Protein AF-0000000081872892 (afdb_homodimer)

pLDDT: mean 82.72, std 24.68, range [25.94, 98.94]

Structure (mmCIF, N/CA/C/O backbone):
data_AF-0000000081872892-model_v1
#
loop_
_entity.id
_entity.type
_entity.pdbx_description
1 polymer 'C-type lectin domain-containing protein'
#
loop_
_atom_site.group_PDB
_atom_site.id
_atom_site.type_symbol
_atom_site.label_atom_id
_atom_site.label_alt_id
_atom_site.label_comp_id
_atom_site.label_asym_id
_atom_site.label_entity_id
_atom_site.label_seq_id
_atom_site.pdbx_PDB_ins_code
_atom_site.Cartn_x
_atom_site.Cartn_y
_atom_site.Cartn_z
_atom_site.occupancy
_atom_site.B_iso_or_equiv
_atom_site.auth_seq_id
_atom_site.auth_comp_id
_atom_site.auth_asym_id
_atom_site.auth_atom_id
_atom_site.pdbx_PDB_model_num
ATOM 1 N N . MET A 1 1 ? -50.094 27.016 -49.844 1 27.12 1 MET A N 1
ATOM 2 C CA . MET A 1 1 ? -49.938 25.812 -49.031 1 27.12 1 MET A CA 1
ATOM 3 C C . MET A 1 1 ? -48.594 25.812 -48.312 1 27.12 1 MET A C 1
ATOM 5 O O . MET A 1 1 ? -47.531 25.734 -48.969 1 27.12 1 MET A O 1
ATOM 9 N N . ILE A 1 2 ? -48.5 26.719 -47.281 1 32.78 2 ILE A N 1
ATOM 10 C CA . ILE A 1 2 ? -47.469 27.094 -46.312 1 32.78 2 ILE A CA 1
ATOM 11 C C . ILE A 1 2 ? -47 25.844 -45.562 1 32.78 2 ILE A C 1
ATOM 13 O O . ILE A 1 2 ? -47.781 25.188 -44.875 1 32.78 2 ILE A O 1
ATOM 17 N N . LEU A 1 3 ? -46.25 25.016 -46.312 1 28.39 3 LEU A N 1
ATOM 18 C CA . LEU A 1 3 ? -45.469 23.906 -45.781 1 28.39 3 LEU A CA 1
ATOM 19 C C . LEU A 1 3 ? -44.719 24.297 -44.5 1 28.39 3 LEU A C 1
ATOM 21 O O . LEU A 1 3 ? -43.906 25.203 -44.531 1 28.39 3 LEU A O 1
ATOM 25 N N . LEU A 1 4 ? -45.562 24.375 -43.469 1 32.56 4 LEU A N 1
ATOM 26 C CA . LEU A 1 4 ? -45.125 24.469 -42.062 1 32.56 4 LEU A CA 1
ATOM 27 C C . LEU A 1 4 ? -43.969 23.516 -41.812 1 32.56 4 LEU A C 1
ATOM 29 O O . LEU A 1 4 ? -44.125 22.297 -42 1 32.56 4 LEU A O 1
ATOM 33 N N . GLN A 1 5 ? -42.781 24 -42.281 1 27.67 5 GLN A N 1
ATOM 34 C CA . GLN A 1 5 ? -41.469 23.484 -41.906 1 27.67 5 GLN A CA 1
ATOM 35 C C . GLN A 1 5 ? -41.406 23.172 -40.438 1 27.67 5 GLN A C 1
ATOM 37 O O . GLN A 1 5 ? -41.656 24.047 -39.594 1 27.67 5 GLN A O 1
ATOM 42 N N . ASP A 1 6 ? -41.969 21.984 -40.094 1 29.03 6 ASP A N 1
ATOM 43 C CA . ASP A 1 6 ? -41.812 21.375 -38.781 1 29.03 6 ASP A CA 1
ATOM 44 C C . ASP A 1 6 ? -40.375 21.484 -38.312 1 29.03 6 ASP A C 1
ATOM 46 O O . ASP A 1 6 ? -39.438 20.984 -38.969 1 29.03 6 ASP A O 1
ATOM 50 N N . VAL A 1 7 ? -39.969 22.641 -37.75 1 28.36 7 VAL A N 1
ATOM 51 C CA . VAL A 1 7 ? -38.75 22.906 -37 1 28.36 7 VAL A CA 1
ATOM 52 C C . VAL A 1 7 ? -38.562 21.797 -35.938 1 28.36 7 VAL A C 1
ATOM 54 O O . VAL A 1 7 ? -39.188 21.828 -34.875 1 28.36 7 VAL A O 1
ATOM 57 N N . LEU A 1 8 ? -38.875 20.531 -36.25 1 28.48 8 LEU A N 1
ATOM 58 C CA . LEU A 1 8 ? -38.562 19.562 -35.219 1 28.48 8 LEU A CA 1
ATOM 59 C C . LEU A 1 8 ? -37.125 19.656 -34.781 1 28.48 8 LEU A C 1
ATOM 61 O O . LEU A 1 8 ? -36.219 19.234 -35.5 1 28.48 8 LEU A O 1
ATOM 65 N N . CYS A 1 9 ? -36.594 20.891 -34.531 1 26 9 CYS A N 1
ATOM 66 C CA . CYS A 1 9 ? -35.25 20.875 -33.938 1 26 9 CYS A CA 1
ATOM 67 C C . CYS A 1 9 ? -35.156 19.812 -32.844 1 26 9 CYS A C 1
ATOM 69 O O . CYS A 1 9 ? -35.938 19.812 -31.891 1 26 9 CYS A O 1
ATOM 71 N N . CYS A 1 10 ? -34.844 18.578 -33.25 1 30.5 10 CYS A N 1
ATOM 72 C CA . CYS A 1 10 ? -34.281 17.531 -32.406 1 30.5 10 CYS A CA 1
ATOM 73 C C . CYS A 1 10 ? -33.312 18.109 -31.391 1 30.5 10 CYS A C 1
ATOM 75 O O . CYS A 1 10 ? -32.312 18.703 -31.75 1 30.5 10 CYS A O 1
ATOM 77 N N . PHE A 1 11 ? -33.812 18.953 -30.453 1 34.81 11 PHE A N 1
ATOM 78 C CA . PHE A 1 11 ? -33 19.172 -29.266 1 34.81 11 PHE A CA 1
ATOM 79 C C . PHE A 1 11 ? -32.312 17.891 -28.844 1 34.81 11 PHE A C 1
ATOM 81 O O . PHE A 1 11 ? -32.938 16.922 -28.422 1 34.81 11 PHE A O 1
ATOM 88 N N . SER A 1 12 ? -31.234 17.531 -29.625 1 35.16 12 SER A N 1
ATOM 89 C CA . SER A 1 12 ? -30.234 16.578 -29.109 1 35.16 12 SER A CA 1
ATOM 90 C C . SER A 1 12 ? -29.891 16.875 -27.656 1 35.16 12 SER A C 1
ATOM 92 O O . SER A 1 12 ? -29.422 17.969 -27.328 1 35.16 12 SER A O 1
ATOM 94 N N . VAL A 1 13 ? -30.828 16.625 -26.75 1 34.72 13 VAL A N 1
ATOM 95 C CA . VAL A 1 13 ? -30.406 16.516 -25.344 1 34.72 13 VAL A CA 1
ATOM 96 C C . VAL A 1 13 ? -29.078 15.758 -25.25 1 34.72 13 VAL A C 1
ATOM 98 O O . VAL A 1 13 ? -29.016 14.57 -25.562 1 34.72 13 VAL A O 1
ATOM 101 N N . LEU A 1 14 ? -28.016 16.359 -25.781 1 36.84 14 LEU A N 1
ATOM 102 C CA . LEU A 1 14 ? -26.734 15.875 -25.297 1 36.84 14 LEU A CA 1
ATOM 103 C C . LEU A 1 14 ? -26.781 15.586 -23.812 1 36.84 14 LEU A C 1
ATOM 105 O O . LEU A 1 14 ? -26.719 16.5 -22.984 1 36.84 14 LEU A O 1
ATOM 109 N N . ASN A 1 15 ? -27.672 14.82 -23.406 1 37.06 15 ASN A N 1
ATOM 110 C CA . ASN A 1 15 ? -27.406 14.258 -22.094 1 37.06 15 ASN A CA 1
ATOM 111 C C . ASN A 1 15 ? -25.984 13.703 -22 1 37.06 15 ASN A C 1
ATOM 113 O O . ASN A 1 15 ? -25.734 12.57 -22.391 1 37.06 15 ASN A O 1
ATOM 117 N N . ALA A 1 16 ? -24.984 14.414 -22.422 1 33.25 16 ALA A N 1
ATOM 118 C CA . ALA A 1 16 ? -23.719 13.914 -21.906 1 33.25 16 ALA A CA 1
ATOM 119 C C . ALA A 1 16 ? -23.875 13.43 -20.453 1 33.25 16 ALA A C 1
ATOM 121 O O . ALA A 1 16 ? -24.109 14.227 -19.547 1 33.25 16 ALA A O 1
ATOM 122 N N . VAL A 1 17 ? -24.609 12.352 -20.281 1 36.62 17 VAL A N 1
ATOM 123 C CA . VAL A 1 17 ? -24.359 11.648 -19.031 1 36.62 17 VAL A CA 1
ATOM 124 C C . VAL A 1 17 ? -22.906 11.859 -18.594 1 36.62 17 VAL A C 1
ATOM 126 O O . VAL A 1 17 ? -21.984 11.406 -19.281 1 36.62 17 VAL A O 1
ATOM 129 N N . LEU A 1 18 ? -22.422 13.016 -18.312 1 36.78 18 LEU A N 1
ATOM 130 C CA . LEU A 1 18 ? -21.25 13.133 -17.453 1 36.78 18 LEU A CA 1
ATOM 131 C C . LEU A 1 18 ? -21.109 11.891 -16.562 1 36.78 18 LEU A C 1
ATOM 133 O O . LEU A 1 18 ? -21.719 11.812 -15.5 1 36.78 18 LEU A O 1
ATOM 137 N N . ILE A 1 19 ? -21.375 10.75 -17.062 1 38.66 19 ILE A N 1
ATOM 138 C CA . ILE A 1 19 ? -20.922 9.531 -16.391 1 38.66 19 ILE A CA 1
ATOM 139 C C . ILE A 1 19 ? -19.531 9.758 -15.797 1 38.66 19 ILE A C 1
ATOM 141 O O . ILE A 1 19 ? -18.547 9.797 -16.516 1 38.66 19 ILE A O 1
ATOM 145 N N . TRP A 1 20 ? -19.328 10.836 -15.047 1 42.34 20 TRP A N 1
ATOM 146 C CA . TRP A 1 20 ? -18.203 10.961 -14.117 1 42.34 20 TRP A CA 1
ATOM 147 C C . TRP A 1 20 ? -17.688 9.594 -13.688 1 42.34 20 TRP A C 1
ATOM 149 O O . TRP A 1 20 ? -18.469 8.734 -13.273 1 42.34 20 TRP A O 1
ATOM 159 N N . ASN A 1 21 ? -16.859 8.961 -14.391 1 46.66 21 ASN A N 1
ATOM 160 C CA . ASN A 1 21 ? -16.141 7.742 -14.023 1 46.66 21 ASN A CA 1
ATOM 161 C C . ASN A 1 21 ? -16.047 7.574 -12.508 1 46.66 21 ASN A C 1
ATOM 163 O O . ASN A 1 21 ? -15.086 8.016 -11.883 1 46.66 21 ASN A O 1
ATOM 167 N N . TYR A 1 22 ? -17.141 7.812 -11.773 1 52.19 22 TYR A N 1
ATOM 168 C CA . TYR A 1 22 ? -17.281 7.566 -10.344 1 52.19 22 TYR A CA 1
ATOM 169 C C . TYR A 1 22 ? -16.734 6.191 -9.969 1 52.19 22 TYR A C 1
ATOM 171 O O . TYR A 1 22 ? -17.234 5.168 -10.453 1 52.19 22 TYR A O 1
ATOM 179 N N . LYS A 1 23 ? -15.461 6.039 -9.695 1 63.28 23 LYS A N 1
ATOM 180 C CA . LYS A 1 23 ? -15.023 4.758 -9.148 1 63.28 23 LYS A CA 1
ATOM 181 C C . LYS A 1 23 ? -15.641 4.508 -7.777 1 63.28 23 LYS A C 1
ATOM 183 O O . LYS A 1 23 ? -15.508 5.332 -6.871 1 63.28 23 LYS A O 1
ATOM 188 N N . PRO A 1 24 ? -16.547 3.457 -7.773 1 70.31 24 PRO A N 1
ATOM 189 C CA . PRO A 1 24 ? -17.281 3.139 -6.547 1 70.31 24 PRO A CA 1
ATOM 190 C C . PRO A 1 24 ? -16.359 2.926 -5.348 1 70.31 24 PRO A C 1
ATOM 192 O O . PRO A 1 24 ? -15.188 2.555 -5.516 1 70.31 24 PRO A O 1
ATOM 195 N N . LEU A 1 25 ? -16.812 3.348 -4.281 1 80.81 25 LEU A N 1
ATOM 196 C CA . LEU A 1 25 ? -16.188 3.016 -3.008 1 80.81 25 LEU A CA 1
ATOM 197 C C . LEU A 1 25 ? -16.016 1.506 -2.859 1 80.81 25 LEU A C 1
ATOM 199 O O . LEU A 1 25 ? -16.875 0.738 -3.307 1 80.81 25 LEU A O 1
ATOM 203 N N . GLN A 1 26 ? -14.898 1.069 -2.408 1 84.19 26 GLN A N 1
ATOM 204 C CA . GLN A 1 26 ? -14.617 -0.347 -2.197 1 84.19 26 GLN A CA 1
ATOM 205 C C . GLN A 1 26 ? -14.555 -0.68 -0.709 1 84.19 26 GLN A C 1
ATOM 207 O O . GLN A 1 26 ? -13.867 -0.002 0.056 1 84.19 26 GLN A O 1
ATOM 212 N N . ILE A 1 27 ? -15.375 -1.63 -0.294 1 84.81 27 ILE A N 1
ATOM 213 C CA . ILE A 1 27 ? -15.336 -2.115 1.081 1 84.81 27 ILE A CA 1
ATOM 214 C C . ILE A 1 27 ? -14.414 -3.332 1.173 1 84.81 27 ILE A C 1
ATOM 216 O O . ILE A 1 27 ? -14.594 -4.312 0.444 1 84.81 27 ILE A O 1
ATOM 220 N N . LEU A 1 28 ? -13.445 -3.213 2.082 1 89.06 28 LEU A N 1
ATOM 221 C CA . LEU A 1 28 ? -12.477 -4.297 2.221 1 89.06 28 LEU A CA 1
ATOM 222 C C . LEU A 1 28 ? -12.367 -4.742 3.674 1 89.06 28 LEU A C 1
ATOM 224 O O . LEU A 1 28 ? -12.469 -3.922 4.59 1 89.06 28 LEU A O 1
ATOM 228 N N . VAL A 1 29 ? -12.266 -6.008 3.869 1 87 29 VAL A N 1
ATOM 229 C CA . VAL A 1 29 ? -11.844 -6.586 5.141 1 87 29 VAL A CA 1
ATOM 230 C C . VAL A 1 29 ? -10.375 -7.004 5.062 1 87 29 VAL A C 1
ATOM 232 O O . VAL A 1 29 ? -10.016 -7.859 4.254 1 87 29 VAL A O 1
ATOM 235 N N . LEU A 1 30 ? -9.562 -6.391 5.879 1 90.56 30 LEU A N 1
ATOM 236 C CA . LEU A 1 30 ? -8.125 -6.621 5.777 1 90.56 30 LEU A CA 1
ATOM 237 C C . LEU A 1 30 ? -7.586 -7.277 7.043 1 90.56 30 LEU A C 1
ATOM 239 O O . LEU A 1 30 ? -7.938 -6.875 8.156 1 90.56 30 LEU A O 1
ATOM 243 N N . ASP A 1 31 ? -6.777 -8.273 6.824 1 90.19 31 ASP A N 1
ATOM 244 C CA . ASP A 1 31 ? -5.977 -8.805 7.926 1 90.19 31 ASP A CA 1
ATOM 245 C C . ASP A 1 31 ? -4.844 -7.852 8.289 1 90.19 31 ASP A C 1
ATOM 247 O O . ASP A 1 31 ? -4.379 -7.078 7.449 1 90.19 31 ASP A O 1
ATOM 251 N N . SER A 1 32 ? -4.449 -7.934 9.578 1 90.44 32 SER A N 1
ATOM 252 C CA . SER A 1 32 ? -3.318 -7.113 9.992 1 90.44 32 SER A CA 1
ATOM 253 C C . SER A 1 32 ? -2.113 -7.328 9.086 1 90.44 32 SER A C 1
ATOM 255 O O . SER A 1 32 ? -1.79 -8.469 8.734 1 90.44 32 SER A O 1
ATOM 257 N N . GLY A 1 33 ? -1.583 -6.223 8.633 1 92.69 33 GLY A N 1
ATOM 258 C CA . GLY A 1 33 ? -0.374 -6.289 7.828 1 92.69 33 GLY A CA 1
ATOM 259 C C . GLY A 1 33 ? -0.653 -6.363 6.34 1 92.69 33 GLY A C 1
ATOM 260 O O . GLY A 1 33 ? 0.264 -6.242 5.523 1 92.69 33 GLY A O 1
ATOM 261 N N . TRP A 1 34 ? -1.907 -6.633 6.012 1 95.56 34 TRP A N 1
ATOM 262 C CA . TRP A 1 34 ? -2.27 -6.684 4.598 1 95.56 34 TRP A CA 1
ATOM 263 C C . TRP A 1 34 ? -2.629 -5.293 4.082 1 95.56 34 TRP A C 1
ATOM 265 O O . TRP A 1 34 ? -3.074 -4.438 4.848 1 95.56 34 TRP A O 1
ATOM 275 N N . ILE A 1 35 ? -2.434 -5.148 2.789 1 97.25 35 ILE A N 1
ATOM 276 C CA . ILE A 1 35 ? -2.654 -3.869 2.123 1 97.25 35 ILE A CA 1
ATOM 277 C C . ILE A 1 35 ? -3.885 -3.961 1.224 1 97.25 35 ILE A C 1
ATOM 279 O O . ILE A 1 35 ? -4.051 -4.934 0.484 1 97.25 35 ILE A O 1
ATOM 283 N N . GLY A 1 36 ? -4.773 -2.973 1.333 1 96.38 36 GLY A N 1
ATOM 284 C CA . GLY A 1 36 ? -5.941 -2.932 0.466 1 96.38 36 GLY A CA 1
ATOM 285 C C . GLY A 1 36 ? -5.773 -1.996 -0.716 1 96.38 36 GLY A C 1
ATOM 286 O O . GLY A 1 36 ? -5.258 -0.885 -0.568 1 96.38 36 GLY A O 1
ATOM 287 N N . TYR A 1 37 ? -6.145 -2.461 -1.897 1 96.44 37 TYR A N 1
ATOM 288 C CA . TYR A 1 37 ? -6.109 -1.632 -3.096 1 96.44 37 TYR A CA 1
ATOM 289 C C . TYR A 1 37 ? -7.125 -2.117 -4.125 1 96.44 37 TYR A C 1
ATOM 291 O O . TYR A 1 37 ? -7.137 -3.297 -4.484 1 96.44 37 TYR A O 1
ATOM 299 N N . GLU A 1 38 ? -7.957 -1.318 -4.527 1 94 38 GLU A N 1
ATOM 300 C CA . GLU A 1 38 ? -8.906 -1.543 -5.613 1 94 38 GLU A CA 1
ATOM 301 C C . GLU A 1 38 ? -9.633 -2.875 -5.445 1 94 38 GLU A C 1
ATOM 303 O O . GLU A 1 38 ? -9.672 -3.686 -6.371 1 94 38 GLU A O 1
ATOM 308 N N . GLY A 1 39 ? -10.109 -3.088 -4.227 1 92.19 39 GLY A N 1
ATOM 309 C CA . GLY A 1 39 ? -11.008 -4.195 -3.961 1 92.19 39 GLY A CA 1
ATOM 310 C C . GLY A 1 39 ? -10.289 -5.48 -3.6 1 92.19 39 GLY A C 1
ATOM 311 O O . GLY A 1 39 ? -10.922 -6.504 -3.33 1 92.19 39 GLY A O 1
ATOM 312 N N . LYS A 1 40 ? -8.938 -5.441 -3.545 1 95.75 40 LYS A N 1
ATOM 313 C CA . LYS A 1 40 ? -8.148 -6.625 -3.221 1 95.75 40 LYS A CA 1
ATOM 314 C C . LYS A 1 40 ? -7.25 -6.371 -2.014 1 95.75 40 LYS A C 1
ATOM 316 O O . LYS A 1 40 ? -6.91 -5.227 -1.718 1 95.75 40 LYS A O 1
ATOM 321 N N . CYS A 1 41 ? -6.93 -7.414 -1.378 1 96.5 41 CYS A N 1
ATOM 322 C CA . CYS A 1 41 ? -5.969 -7.414 -0.281 1 96.5 41 CYS A CA 1
ATOM 323 C C . CYS A 1 41 ? -4.656 -8.062 -0.704 1 96.5 41 CYS A C 1
ATOM 325 O O . CYS A 1 41 ? -4.66 -9.086 -1.396 1 96.5 41 CYS A O 1
ATOM 327 N N . TYR A 1 42 ? -3.564 -7.5 -0.259 1 97.94 42 TYR A N 1
ATOM 328 C CA . TYR A 1 42 ? -2.248 -7.969 -0.679 1 97.94 42 TYR A CA 1
ATOM 329 C C . TYR A 1 42 ? -1.333 -8.172 0.522 1 97.94 42 TYR A C 1
ATOM 331 O O . TYR A 1 42 ? -1.413 -7.434 1.505 1 97.94 42 TYR A O 1
ATOM 339 N N . PHE A 1 43 ? -0.505 -9.141 0.423 1 97.94 43 PHE A N 1
ATOM 340 C CA . PHE A 1 43 ? 0.564 -9.391 1.384 1 97.94 43 PHE A CA 1
ATOM 341 C C . PHE A 1 43 ? 1.915 -9.461 0.683 1 97.94 43 PHE A C 1
ATOM 343 O O . PHE A 1 43 ? 2.043 -10.109 -0.359 1 97.94 43 PHE A O 1
ATOM 350 N N . PHE A 1 44 ? 2.879 -8.734 1.182 1 98.62 44 PHE A N 1
ATOM 351 C CA . PHE A 1 44 ? 4.246 -8.75 0.67 1 98.62 44 PHE A CA 1
ATOM 352 C C . PHE A 1 44 ? 5.188 -9.43 1.659 1 98.62 44 PHE A C 1
ATOM 354 O O . PHE A 1 44 ? 5.344 -8.969 2.791 1 98.62 44 PHE A O 1
ATOM 361 N N . SER A 1 45 ? 5.898 -10.445 1.239 1 98.44 45 SER A N 1
ATOM 362 C CA . SER A 1 45 ? 6.723 -11.227 2.154 1 98.44 45 SER A CA 1
ATOM 363 C C . SER A 1 45 ? 8.016 -10.492 2.496 1 98.44 45 SER A C 1
ATOM 365 O O . SER A 1 45 ? 8.562 -9.766 1.665 1 98.44 45 SER A O 1
ATOM 367 N N . GLU A 1 46 ? 8.461 -10.664 3.697 1 96.06 46 GLU A N 1
ATOM 368 C CA . GLU A 1 46 ? 9.805 -10.242 4.082 1 96.06 46 GLU A CA 1
ATOM 369 C C . GLU A 1 46 ? 10.82 -11.352 3.855 1 96.06 46 GLU A C 1
ATOM 371 O O . GLU A 1 46 ? 11.984 -11.086 3.547 1 96.06 46 GLU A O 1
ATOM 376 N N . GLU A 1 47 ? 10.32 -12.586 3.936 1 97.75 47 GLU A N 1
ATOM 377 C CA . GLU A 1 47 ? 11.164 -13.758 3.697 1 97.75 47 GLU A CA 1
ATOM 378 C C . GLU A 1 47 ? 11.25 -14.086 2.207 1 97.75 47 GLU A C 1
ATOM 380 O O . GLU A 1 47 ? 10.438 -13.594 1.414 1 97.75 47 GLU A O 1
ATOM 385 N N . GLU A 1 48 ? 12.273 -14.891 1.847 1 98.75 48 GLU A N 1
ATOM 386 C CA . GLU A 1 48 ? 12.438 -15.359 0.475 1 98.75 48 GLU A CA 1
ATOM 387 C C . GLU A 1 48 ? 12.203 -16.859 0.377 1 98.75 48 GLU A C 1
ATOM 389 O O . GLU A 1 48 ? 12.414 -17.594 1.349 1 98.75 48 GLU A O 1
ATOM 394 N N . GLY A 1 49 ? 11.758 -17.344 -0.703 1 98.88 49 GLY A N 1
ATOM 395 C CA . GLY A 1 49 ? 11.539 -18.734 -1.053 1 98.88 49 GLY A CA 1
ATOM 396 C C . GLY A 1 49 ? 11.273 -18.938 -2.531 1 98.88 49 GLY A C 1
ATOM 397 O O . GLY A 1 49 ? 11.219 -17.984 -3.301 1 98.88 49 GLY A O 1
ATOM 398 N N . ASN A 1 50 ? 11.211 -20.203 -2.877 1 98.88 50 ASN A N 1
ATOM 399 C CA . ASN A 1 50 ? 10.875 -20.484 -4.27 1 98.88 50 ASN A CA 1
ATOM 400 C C . ASN A 1 50 ? 9.398 -20.25 -4.551 1 98.88 50 ASN A C 1
ATOM 402 O O . ASN A 1 50 ? 8.633 -19.906 -3.646 1 98.88 50 ASN A O 1
ATOM 406 N N . TRP A 1 51 ? 9.023 -20.391 -5.738 1 98.88 51 TRP A N 1
ATOM 407 C CA . TRP A 1 51 ? 7.652 -20.078 -6.148 1 98.88 51 TRP A CA 1
ATOM 408 C C . TRP A 1 51 ? 6.648 -20.922 -5.363 1 98.88 51 TRP A C 1
ATOM 410 O O . TRP A 1 51 ? 5.645 -20.406 -4.875 1 98.88 51 TRP A O 1
ATOM 420 N N . THR A 1 52 ? 6.945 -22.188 -5.211 1 98.81 52 THR A N 1
ATOM 421 C CA . THR A 1 52 ? 6.059 -23.125 -4.52 1 98.81 52 THR A CA 1
ATOM 422 C C . THR A 1 52 ? 5.914 -22.734 -3.049 1 98.81 52 THR A C 1
ATOM 424 O O . THR A 1 52 ? 4.816 -22.797 -2.492 1 98.81 52 THR A O 1
ATOM 427 N N . HIS A 1 53 ? 7.004 -22.359 -2.479 1 98.81 53 HIS A N 1
ATOM 428 C CA . HIS A 1 53 ? 6.965 -21.906 -1.096 1 98.81 53 HIS A CA 1
ATOM 429 C C . HIS A 1 53 ? 6.051 -20.688 -0.944 1 98.81 53 HIS A C 1
ATOM 431 O O . HIS A 1 53 ? 5.246 -20.625 -0.013 1 98.81 53 HIS A O 1
ATOM 437 N N . GLY A 1 54 ? 6.207 -19.719 -1.834 1 98.88 54 GLY A N 1
ATOM 438 C CA . GLY A 1 54 ? 5.336 -18.547 -1.824 1 98.88 54 GLY A CA 1
ATOM 439 C C . GLY A 1 54 ? 3.869 -18.891 -1.968 1 98.88 54 GLY A C 1
ATOM 440 O O . GLY A 1 54 ? 3.029 -18.391 -1.214 1 98.88 54 GLY A O 1
ATOM 441 N N . GLN A 1 55 ? 3.572 -19.812 -2.893 1 98.81 55 GLN A N 1
ATOM 442 C CA . GLN A 1 55 ? 2.188 -20.219 -3.104 1 98.81 55 GLN A CA 1
ATOM 443 C C . GLN A 1 55 ? 1.634 -20.938 -1.878 1 98.81 55 GLN A C 1
ATOM 445 O O . GLN A 1 55 ? 0.479 -20.734 -1.499 1 98.81 55 GLN A O 1
ATOM 450 N N . ASN A 1 56 ? 2.395 -21.766 -1.272 1 98.81 56 ASN A N 1
ATOM 451 C CA . ASN A 1 56 ? 1.961 -22.469 -0.071 1 98.81 56 ASN A CA 1
ATOM 452 C C . ASN A 1 56 ? 1.669 -21.5 1.072 1 98.81 56 ASN A C 1
ATOM 454 O O . ASN A 1 56 ? 0.688 -21.672 1.799 1 98.81 56 ASN A O 1
ATOM 458 N N . PHE A 1 57 ? 2.516 -20.547 1.252 1 98.44 57 PHE A N 1
ATOM 459 C CA . PHE A 1 57 ? 2.275 -19.531 2.27 1 98.44 57 PHE A CA 1
ATOM 460 C C . PHE A 1 57 ? 0.956 -18.812 2.016 1 98.44 57 PHE A C 1
ATOM 462 O O . PHE A 1 57 ? 0.129 -18.672 2.92 1 98.44 57 PHE A O 1
ATOM 469 N N . CYS A 1 58 ? 0.8 -18.344 0.754 1 98.62 58 CYS A N 1
ATOM 470 C CA . CYS A 1 58 ? -0.417 -17.609 0.416 1 98.62 58 CYS A CA 1
ATOM 471 C C . CYS A 1 58 ? -1.651 -18.484 0.648 1 98.62 58 CYS A C 1
ATOM 473 O O . CYS A 1 58 ? -2.635 -18.016 1.231 1 98.62 58 CYS A O 1
ATOM 475 N N . SER A 1 59 ? -1.566 -19.703 0.28 1 98.06 59 SER A N 1
ATOM 476 C CA . SER A 1 59 ? -2.686 -20.625 0.458 1 98.06 59 SER A CA 1
ATOM 477 C C . SER A 1 59 ? -3.016 -20.812 1.934 1 98.06 59 SER A C 1
ATOM 479 O O . SER A 1 59 ? -4.188 -20.875 2.311 1 98.06 59 SER A O 1
ATOM 481 N N . SER A 1 60 ? -2.051 -20.891 2.725 1 97.31 60 SER A N 1
ATOM 482 C CA . SER A 1 60 ? -2.256 -21.062 4.156 1 97.31 60 SER A CA 1
ATOM 483 C C . SER A 1 60 ? -2.883 -19.828 4.789 1 97.31 60 SER A C 1
ATOM 485 O O . SER A 1 60 ? -3.371 -19.891 5.922 1 97.31 60 SER A O 1
ATOM 487 N N . HIS A 1 61 ? -2.916 -18.766 4.078 1 94.94 61 HIS A N 1
ATOM 488 C CA . HIS A 1 61 ? -3.529 -17.531 4.539 1 94.94 61 HIS A CA 1
ATOM 489 C C . HIS A 1 61 ? -4.766 -17.188 3.719 1 94.94 61 HIS A C 1
ATOM 491 O O . HIS A 1 61 ? -5.121 -16.016 3.584 1 94.94 61 HIS A O 1
ATOM 497 N N . GLY A 1 62 ? -5.281 -18.219 3.127 1 94.31 62 GLY A N 1
ATOM 498 C CA . GLY A 1 62 ? -6.543 -18.062 2.42 1 94.31 62 GLY A CA 1
ATOM 499 C C . GLY A 1 62 ? -6.418 -17.25 1.146 1 94.31 62 GLY A C 1
ATOM 500 O O . GLY A 1 62 ? -7.367 -16.578 0.737 1 94.31 62 GLY A O 1
ATOM 501 N N . SER A 1 63 ? -5.328 -17.281 0.583 1 97.06 63 SER A N 1
ATOM 502 C CA . SER A 1 63 ? -5.074 -16.469 -0.609 1 97.06 63 SER A CA 1
ATOM 503 C C . SER A 1 63 ? -4.258 -17.25 -1.637 1 97.06 63 SER A C 1
ATOM 505 O O . SER A 1 63 ? -4.219 -18.484 -1.606 1 97.06 63 SER A O 1
ATOM 507 N N . PHE A 1 64 ? -3.738 -16.547 -2.645 1 98.5 64 PHE A N 1
ATOM 508 C CA . PHE A 1 64 ? -2.877 -17.094 -3.689 1 98.5 64 PHE A CA 1
ATOM 509 C C . PHE A 1 64 ? -1.756 -16.109 -4.023 1 98.5 64 PHE A C 1
ATOM 511 O O . PHE A 1 64 ? -1.844 -14.922 -3.699 1 98.5 64 PHE A O 1
ATOM 518 N N . LEU A 1 65 ? -0.723 -16.641 -4.648 1 98.88 65 LEU A N 1
ATOM 519 C CA . LEU A 1 65 ? 0.177 -15.695 -5.293 1 98.88 65 LEU A CA 1
ATOM 520 C C . LEU A 1 65 ? -0.595 -14.75 -6.211 1 98.88 65 LEU A C 1
ATOM 522 O O . LEU A 1 65 ? -1.52 -15.172 -6.906 1 98.88 65 LEU A O 1
ATOM 526 N N . ALA A 1 66 ? -0.174 -13.57 -6.215 1 98.56 66 ALA A N 1
ATOM 527 C CA . ALA A 1 66 ? -1.007 -12.453 -6.668 1 98.56 66 ALA A CA 1
ATOM 528 C C . ALA A 1 66 ? -1.318 -12.578 -8.156 1 98.56 66 ALA A C 1
ATOM 530 O O . ALA A 1 66 ? -0.419 -12.805 -8.969 1 98.56 66 ALA A O 1
ATOM 531 N N . ARG A 1 67 ? -2.562 -12.422 -8.453 1 97.69 67 ARG A N 1
ATOM 532 C CA . ARG A 1 67 ? -3.018 -12.227 -9.828 1 97.69 67 ARG A CA 1
ATOM 533 C C . ARG A 1 67 ? -3.129 -10.742 -10.156 1 97.69 67 ARG A C 1
ATOM 535 O O . ARG A 1 67 ? -3.672 -9.961 -9.367 1 97.69 67 ARG A O 1
ATOM 542 N N . ILE A 1 68 ? -2.611 -10.352 -11.289 1 97 68 ILE A N 1
ATOM 543 C CA . ILE A 1 68 ? -2.658 -8.961 -11.727 1 97 68 ILE A CA 1
ATOM 544 C C . ILE A 1 68 ? -3.66 -8.812 -12.867 1 97 68 ILE A C 1
ATOM 546 O O . ILE A 1 68 ? -3.5 -9.43 -13.922 1 97 68 ILE A O 1
ATOM 550 N N . GLU A 1 69 ? -4.609 -7.957 -12.633 1 93.75 69 GLU A N 1
ATOM 551 C CA . GLU A 1 69 ? -5.711 -7.879 -13.586 1 93.75 69 GLU A CA 1
ATOM 552 C C . GLU A 1 69 ? -5.699 -6.555 -14.344 1 93.75 69 GLU A C 1
ATOM 554 O O . GLU A 1 69 ? -6.266 -6.445 -15.43 1 93.75 69 GLU A O 1
ATOM 559 N N . THR A 1 70 ? -5.129 -5.496 -13.75 1 93.19 70 THR A N 1
ATOM 560 C CA . THR A 1 70 ? -5.145 -4.18 -14.383 1 93.19 70 THR A CA 1
ATOM 561 C C . THR A 1 70 ? -3.76 -3.543 -14.336 1 93.19 70 THR A C 1
ATOM 563 O O . THR A 1 70 ? -2.912 -3.939 -13.531 1 93.19 70 THR A O 1
ATOM 566 N N . GLU A 1 71 ? -3.584 -2.576 -15.219 1 93.75 71 GLU A N 1
ATOM 567 C CA . GLU A 1 71 ? -2.328 -1.833 -15.219 1 93.75 71 GLU A CA 1
ATOM 568 C C . GLU A 1 71 ? -2.143 -1.062 -13.914 1 93.75 71 GLU A C 1
ATOM 570 O O . GLU A 1 71 ? -1.026 -0.962 -13.398 1 93.75 71 GLU A O 1
ATOM 575 N N . SER A 1 72 ? -3.262 -0.528 -13.344 1 93.12 72 SER A N 1
ATOM 576 C CA . SER A 1 72 ? -3.191 0.19 -12.07 1 93.12 72 SER A CA 1
ATOM 577 C C . SER A 1 72 ? -2.723 -0.724 -10.945 1 93.12 72 SER A C 1
ATOM 579 O O . SER A 1 72 ? -1.939 -0.311 -10.086 1 93.12 72 SER A O 1
ATOM 581 N N . GLU A 1 73 ? -3.197 -1.958 -11.023 1 95.44 73 GLU A N 1
ATOM 582 C CA . GLU A 1 73 ? -2.773 -2.951 -10.039 1 95.44 73 GLU A CA 1
ATOM 583 C C . GLU A 1 73 ? -1.282 -3.25 -10.172 1 95.44 73 GLU A C 1
ATOM 585 O O . GLU A 1 73 ? -0.571 -3.328 -9.164 1 95.44 73 GLU A O 1
ATOM 590 N N . LYS A 1 74 ? -0.819 -3.381 -11.391 1 96.5 74 LYS A N 1
ATOM 591 C CA . LYS A 1 74 ? 0.598 -3.631 -11.633 1 96.5 74 LYS A CA 1
ATOM 592 C C . LYS A 1 74 ? 1.458 -2.494 -11.086 1 96.5 74 LYS A C 1
ATOM 594 O O . LYS A 1 74 ? 2.455 -2.734 -10.406 1 96.5 74 LYS A O 1
ATOM 599 N N . VAL A 1 75 ? 1.054 -1.294 -11.414 1 95.06 75 VAL A N 1
ATOM 600 C CA . VAL A 1 75 ? 1.802 -0.116 -10.984 1 95.06 75 VAL A CA 1
ATOM 601 C C . VAL A 1 75 ? 1.832 -0.049 -9.461 1 95.06 75 VAL A C 1
ATOM 603 O O . VAL A 1 75 ? 2.877 0.225 -8.867 1 95.06 75 VAL A O 1
ATOM 606 N N . PHE A 1 76 ? 0.74 -0.356 -8.797 1 96.56 76 PHE A N 1
ATOM 607 C CA . PHE A 1 76 ? 0.649 -0.378 -7.344 1 96.56 76 PHE A CA 1
ATOM 608 C C . PHE A 1 76 ? 1.622 -1.392 -6.758 1 96.56 76 PHE A C 1
ATOM 610 O O . PHE A 1 76 ? 2.357 -1.082 -5.816 1 96.56 76 PHE A O 1
ATOM 617 N N . LEU A 1 77 ? 1.584 -2.596 -7.348 1 98.19 77 LEU A N 1
ATOM 618 C CA . LEU A 1 77 ? 2.438 -3.66 -6.832 1 98.19 77 LEU A CA 1
ATOM 619 C C . LEU A 1 77 ? 3.912 -3.309 -7.012 1 98.19 77 LEU A C 1
AT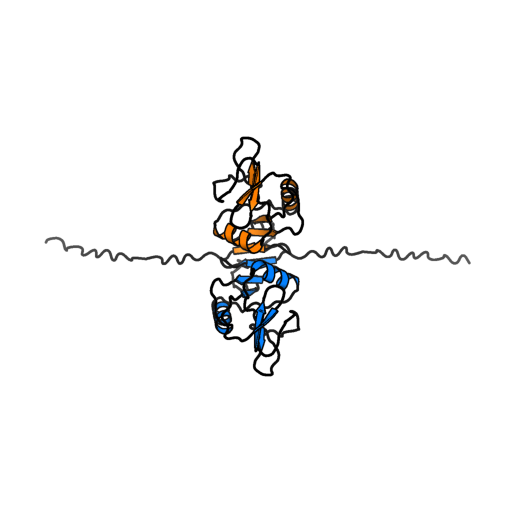OM 621 O O . LEU A 1 77 ? 4.719 -3.527 -6.105 1 98.19 77 LEU A O 1
ATOM 625 N N . LEU A 1 78 ? 4.277 -2.742 -8.172 1 96.75 78 LEU A N 1
ATOM 626 C CA . LEU A 1 78 ? 5.66 -2.375 -8.445 1 96.75 78 LEU A CA 1
ATOM 627 C C . LEU A 1 78 ? 6.137 -1.294 -7.484 1 96.75 78 LEU A C 1
ATOM 629 O O . LEU A 1 78 ? 7.289 -1.314 -7.039 1 96.75 78 LEU A O 1
ATOM 633 N N . ARG A 1 79 ? 5.23 -0.412 -7.203 1 94.75 79 ARG A N 1
ATOM 634 C CA . ARG A 1 79 ? 5.586 0.683 -6.305 1 94.75 79 ARG A CA 1
ATOM 635 C C . ARG A 1 79 ? 5.805 0.178 -4.883 1 94.75 79 ARG A C 1
ATOM 637 O O . ARG A 1 79 ? 6.797 0.527 -4.242 1 94.75 79 ARG A O 1
ATOM 644 N N . TYR A 1 80 ? 4.957 -0.696 -4.402 1 96.62 80 TYR A N 1
ATOM 645 C CA . TYR A 1 80 ? 5.039 -1.119 -3.01 1 96.62 80 TYR A CA 1
ATOM 646 C C . TYR A 1 80 ? 6.164 -2.125 -2.809 1 96.62 80 TYR A C 1
ATOM 648 O O . TYR A 1 80 ? 6.816 -2.133 -1.762 1 96.62 80 TYR A O 1
ATOM 656 N N . LYS A 1 81 ? 6.363 -2.986 -3.748 1 96.94 81 LYS A N 1
ATOM 657 C CA . LYS A 1 81 ? 7.312 -4.078 -3.561 1 96.94 81 LYS A CA 1
ATOM 658 C C . LYS A 1 81 ? 8.734 -3.547 -3.412 1 96.94 81 LYS A C 1
ATOM 660 O O . LYS A 1 81 ? 9.602 -4.227 -2.861 1 96.94 81 LYS A O 1
ATOM 665 N N . GLY A 1 82 ? 9.039 -2.396 -3.994 1 93.12 82 GLY A N 1
ATOM 666 C CA . GLY A 1 82 ? 10.398 -1.876 -3.986 1 93.12 82 GLY A CA 1
ATOM 667 C C . GLY A 1 82 ? 11.297 -2.537 -5.016 1 93.12 82 GLY A C 1
ATOM 668 O O . GLY A 1 82 ? 10.836 -2.924 -6.09 1 93.12 82 GLY A O 1
ATOM 669 N N . ARG A 1 83 ? 12.555 -2.688 -4.699 1 93.31 83 ARG A N 1
ATOM 670 C CA . ARG A 1 83 ? 13.555 -3.066 -5.699 1 93.31 83 ARG A CA 1
ATOM 671 C C . ARG A 1 83 ? 13.633 -4.582 -5.844 1 93.31 83 ARG A C 1
ATOM 673 O O . ARG A 1 83 ? 13.914 -5.094 -6.93 1 93.31 83 ARG A O 1
ATOM 680 N N . ALA A 1 84 ? 13.352 -5.297 -4.812 1 96.62 84 ALA A N 1
ATOM 681 C CA . ALA A 1 84 ? 13.531 -6.746 -4.82 1 96.62 84 ALA A CA 1
ATOM 682 C C . ALA A 1 84 ? 12.477 -7.422 -5.695 1 96.62 84 ALA A C 1
ATOM 684 O O . ALA A 1 84 ? 11.32 -6.992 -5.727 1 96.62 84 ALA A O 1
ATOM 685 N N . ASP A 1 85 ? 12.836 -8.484 -6.332 1 98.56 85 ASP A N 1
ATOM 686 C CA . ASP A 1 85 ? 11.898 -9.273 -7.129 1 98.56 85 ASP A CA 1
ATOM 687 C C . ASP A 1 85 ? 10.898 -10.008 -6.234 1 98.56 85 ASP A C 1
ATOM 689 O O . ASP A 1 85 ? 11.258 -10.484 -5.156 1 98.56 85 ASP A O 1
ATOM 693 N N . HIS A 1 86 ? 9.703 -10.125 -6.707 1 98.88 86 HIS A N 1
ATOM 694 C CA . HIS A 1 86 ? 8.641 -10.805 -5.973 1 98.88 86 HIS A CA 1
ATOM 695 C C . HIS A 1 86 ? 7.879 -11.773 -6.875 1 98.88 86 HIS A C 1
ATOM 697 O O . HIS A 1 86 ? 7.406 -11.391 -7.945 1 98.88 86 HIS A O 1
ATOM 703 N N . TRP A 1 87 ? 7.766 -12.992 -6.387 1 98.94 87 TRP A N 1
ATOM 704 C CA . TRP A 1 87 ? 6.941 -13.961 -7.105 1 98.94 87 TRP A CA 1
ATOM 705 C C . TRP A 1 87 ? 5.504 -13.469 -7.219 1 98.94 87 TRP A C 1
ATOM 707 O O . TRP A 1 87 ? 4.953 -12.914 -6.262 1 98.94 87 TRP A O 1
ATOM 717 N N . ILE A 1 88 ? 4.898 -13.664 -8.383 1 98.88 88 ILE A N 1
ATOM 718 C CA . ILE A 1 88 ? 3.461 -13.508 -8.586 1 98.88 88 ILE A CA 1
ATOM 719 C C . ILE A 1 88 ? 2.861 -14.836 -9.047 1 98.88 88 ILE A C 1
ATOM 721 O O . ILE A 1 88 ? 3.576 -15.828 -9.203 1 98.88 88 ILE A O 1
ATOM 725 N N . GLY A 1 89 ? 1.551 -14.898 -9.297 1 98.75 89 GLY A N 1
ATOM 726 C CA . GLY A 1 89 ? 0.821 -16.141 -9.461 1 98.75 89 GLY A CA 1
ATOM 727 C C . GLY A 1 89 ? 0.89 -16.703 -10.867 1 98.75 89 GLY A C 1
ATOM 728 O O . GLY A 1 89 ? -0.038 -17.375 -11.328 1 98.75 89 GLY A O 1
ATOM 729 N N . LEU A 1 90 ? 1.993 -16.438 -11.547 1 98 90 LEU A N 1
ATOM 730 C CA . LEU A 1 90 ? 2.113 -16.969 -12.898 1 98 90 LEU A CA 1
ATOM 731 C C . LEU A 1 90 ? 3.094 -18.125 -12.945 1 98 90 LEU A C 1
ATOM 733 O O . LEU A 1 90 ? 4.223 -18.016 -12.461 1 98 90 LEU A O 1
ATOM 737 N N . SER A 1 91 ? 2.572 -19.203 -13.484 1 97.88 91 SER A N 1
ATOM 738 C CA . SER A 1 91 ? 3.41 -20.375 -13.734 1 97.88 91 SER A CA 1
ATOM 739 C C . SER A 1 91 ? 2.857 -21.219 -14.883 1 97.88 91 SER A C 1
ATOM 741 O O . SER A 1 91 ? 1.725 -21 -15.32 1 97.88 91 SER A O 1
ATOM 743 N N . LYS A 1 92 ? 3.703 -21.984 -15.445 1 96.19 92 LYS A N 1
ATOM 744 C CA . LYS A 1 92 ? 3.26 -22.969 -16.438 1 96.19 92 LYS A CA 1
ATOM 745 C C . LYS A 1 92 ? 3.955 -24.312 -16.234 1 96.19 92 LYS A C 1
ATOM 747 O O . LYS A 1 92 ? 5.016 -24.375 -15.617 1 96.19 92 LYS A O 1
ATOM 752 N N . ASP A 1 93 ? 3.174 -25.297 -16.703 1 89.38 93 ASP A N 1
ATOM 753 C CA . ASP A 1 93 ? 3.768 -26.625 -16.734 1 89.38 93 ASP A CA 1
ATOM 754 C C . ASP A 1 93 ? 4.301 -26.953 -18.125 1 89.38 93 ASP A C 1
ATOM 756 O O . ASP A 1 93 ? 3.59 -26.781 -19.125 1 89.38 93 ASP A O 1
ATOM 760 N N . GLN A 1 94 ? 5.656 -27.328 -18.312 1 80.88 94 GLN A N 1
ATOM 761 C CA . GLN A 1 94 ? 6.266 -27.734 -19.578 1 80.88 94 GLN A CA 1
ATOM 762 C C . GLN A 1 94 ? 5.691 -26.953 -20.75 1 80.88 94 GLN A C 1
ATOM 764 O O . GLN A 1 94 ? 5.805 -25.719 -20.812 1 80.88 94 GLN A O 1
ATOM 769 N N . SER A 1 95 ? 4.996 -27.516 -21.656 1 78.25 95 SER A N 1
ATOM 770 C CA . SER A 1 95 ? 4.555 -26.906 -22.906 1 78.25 95 SER A CA 1
ATOM 771 C C . SER A 1 95 ? 3.146 -26.344 -22.781 1 78.25 95 SER A C 1
ATOM 773 O O . SER A 1 95 ? 2.564 -25.891 -23.766 1 78.25 95 SER A O 1
ATOM 775 N N . GLU A 1 96 ? 2.801 -26.172 -21.547 1 87.5 96 GLU A N 1
ATOM 776 C CA . GLU A 1 96 ? 1.453 -25.641 -21.344 1 87.5 96 GLU A CA 1
ATOM 777 C C . GLU A 1 96 ? 1.457 -24.125 -21.297 1 87.5 96 GLU A C 1
ATOM 779 O O . GLU A 1 96 ? 2.521 -23.5 -21.266 1 87.5 96 GLU A O 1
ATOM 784 N N . ALA A 1 97 ? 0.245 -23.578 -21.391 1 92.88 97 ALA A N 1
ATOM 785 C CA . ALA A 1 97 ? 0.056 -22.141 -21.328 1 92.88 97 ALA A CA 1
ATOM 786 C C . ALA A 1 97 ? 0.216 -21.609 -19.906 1 92.88 97 ALA A C 1
ATOM 788 O O . ALA A 1 97 ? 0.021 -22.344 -18.938 1 92.88 97 ALA A O 1
ATOM 789 N N . TRP A 1 98 ? 0.639 -20.391 -19.812 1 96.31 98 TRP A N 1
ATOM 790 C CA . TRP A 1 98 ? 0.703 -19.703 -18.516 1 96.31 98 TRP A CA 1
ATOM 791 C C . TRP A 1 98 ? -0.666 -19.688 -17.844 1 96.31 98 TRP A C 1
ATOM 793 O O . TRP A 1 98 ? -1.687 -19.484 -18.516 1 96.31 98 TRP A O 1
ATOM 803 N N . LYS A 1 99 ? -0.682 -19.797 -16.562 1 96.44 99 LYS A N 1
ATOM 804 C CA . LYS A 1 99 ? -1.903 -19.734 -15.758 1 96.44 99 LYS A CA 1
ATOM 805 C C . LYS A 1 99 ? -1.651 -19.062 -14.414 1 96.44 99 LYS A C 1
ATOM 807 O O . LYS A 1 99 ? -0.533 -19.094 -13.898 1 96.44 99 LYS A O 1
ATOM 812 N N . TRP A 1 100 ? -2.701 -18.531 -13.953 1 97.62 100 TRP A N 1
ATOM 813 C CA . TRP A 1 100 ? -2.617 -17.953 -12.609 1 97.62 100 TRP A CA 1
ATOM 814 C C . TRP A 1 100 ? -2.73 -19.047 -11.547 1 97.62 100 TRP A C 1
ATOM 816 O O . TRP A 1 100 ? -3.428 -20.047 -11.742 1 97.62 100 TRP A O 1
ATOM 826 N N . ALA A 1 101 ? -2.168 -18.797 -10.406 1 98 101 ALA A N 1
ATOM 827 C CA . ALA A 1 101 ? -2.137 -19.75 -9.305 1 98 101 ALA A CA 1
ATOM 828 C C . ALA A 1 101 ? -3.545 -20.031 -8.797 1 98 101 ALA A C 1
ATOM 830 O O . ALA A 1 101 ? -3.795 -21.094 -8.219 1 98 101 ALA A O 1
ATOM 831 N N . ASP A 1 102 ? -4.402 -19.109 -8.961 1 96 102 ASP A N 1
ATOM 832 C CA . ASP A 1 102 ? -5.766 -19.297 -8.469 1 96 102 ASP A CA 1
ATOM 833 C C . ASP A 1 102 ? -6.605 -20.078 -9.484 1 96 102 ASP A C 1
ATOM 835 O O . ASP A 1 102 ? -7.809 -20.266 -9.281 1 96 102 ASP A O 1
ATOM 839 N N . GLY A 1 103 ? -6.066 -20.391 -10.602 1 94.81 103 GLY A N 1
ATOM 840 C CA . GLY A 1 103 ? -6.762 -21.188 -11.594 1 94.81 103 GLY A CA 1
ATOM 841 C C . GLY A 1 103 ? -7.301 -20.375 -12.758 1 94.81 103 GLY A C 1
ATOM 842 O O . GLY A 1 103 ? -7.738 -20.938 -13.766 1 94.81 103 GLY A O 1
ATOM 843 N N . ALA A 1 104 ? -7.266 -19.078 -12.617 1 94.88 104 ALA A N 1
ATOM 844 C CA . ALA A 1 104 ? -7.762 -18.203 -13.688 1 94.88 104 ALA A CA 1
ATOM 845 C C . ALA A 1 104 ? -6.863 -18.297 -14.922 1 94.88 104 ALA A C 1
ATOM 847 O O . ALA A 1 104 ? -5.672 -18.594 -14.812 1 94.88 104 ALA A O 1
ATOM 848 N N . GLU A 1 105 ? -7.441 -18 -16.031 1 94.19 105 GLU A N 1
ATOM 849 C CA . GLU A 1 105 ? -6.688 -17.969 -17.281 1 94.19 105 GLU A CA 1
ATOM 850 C C . GLU A 1 105 ? -5.82 -16.719 -17.375 1 94.19 105 GLU A C 1
ATOM 852 O O . GLU A 1 105 ? -6.23 -15.641 -16.938 1 94.19 105 GLU A O 1
ATOM 857 N N . PHE A 1 106 ? -4.656 -16.906 -17.953 1 95.81 106 PHE A N 1
ATOM 858 C CA . PHE A 1 106 ? -3.799 -15.766 -18.25 1 95.81 106 PHE A CA 1
ATOM 859 C C . PHE A 1 106 ? -4.121 -15.188 -19.625 1 95.81 106 PHE A C 1
ATOM 861 O O . PHE A 1 106 ? -4.004 -15.883 -20.625 1 95.81 106 PHE A O 1
ATOM 868 N N . ARG A 1 107 ? -4.527 -13.93 -19.656 1 93.31 107 ARG A N 1
ATOM 869 C CA . ARG A 1 107 ? -4.91 -13.289 -20.922 1 93.31 107 ARG A CA 1
ATOM 870 C C . ARG A 1 107 ? -3.926 -12.18 -21.281 1 93.31 107 ARG A C 1
ATOM 872 O O . ARG A 1 107 ? -4.328 -11.117 -21.766 1 93.31 107 ARG A O 1
ATOM 879 N N . ASN A 1 108 ? -2.729 -12.328 -20.938 1 91.56 108 ASN A N 1
ATOM 880 C CA . ASN A 1 108 ? -1.645 -11.422 -21.297 1 91.56 108 ASN A CA 1
ATOM 881 C C . ASN A 1 108 ? -1.867 -10.031 -20.703 1 91.56 108 ASN A C 1
ATOM 883 O O . ASN A 1 108 ? -1.636 -9.023 -21.375 1 91.56 108 ASN A O 1
ATOM 887 N N . THR A 1 109 ? -2.422 -10.078 -19.469 1 88.75 109 THR A N 1
ATOM 888 C CA . THR A 1 109 ? -2.707 -8.812 -18.797 1 88.75 109 THR A CA 1
ATOM 889 C C . THR A 1 109 ? -1.419 -8.164 -18.297 1 88.75 109 THR A C 1
ATOM 891 O O . THR A 1 109 ? -1.406 -6.984 -17.953 1 88.75 109 THR A O 1
ATOM 894 N N . VAL A 1 110 ? -0.323 -8.992 -18.234 1 92.94 110 VAL A N 1
ATOM 895 C CA . VAL A 1 110 ? 0.953 -8.484 -17.734 1 92.94 110 VAL A CA 1
ATOM 896 C C . VAL A 1 110 ? 2.059 -8.805 -18.734 1 92.94 110 VAL A C 1
ATOM 898 O O . VAL A 1 110 ? 2.193 -9.945 -19.172 1 92.94 110 VAL A O 1
ATOM 901 N N . ALA A 1 111 ? 2.795 -7.766 -19.141 1 93.75 111 ALA A N 1
ATOM 902 C CA . ALA A 1 111 ? 3.957 -7.992 -20 1 93.75 111 ALA A CA 1
ATOM 903 C C . ALA A 1 111 ? 5.035 -8.781 -19.25 1 93.75 111 ALA A C 1
ATOM 905 O O . ALA A 1 111 ? 5.312 -8.516 -18.078 1 93.75 111 ALA A O 1
ATOM 906 N N . MET A 1 112 ? 5.602 -9.773 -19.875 1 93.81 112 MET A N 1
ATOM 907 C CA . MET A 1 112 ? 6.645 -10.602 -19.281 1 93.81 112 MET A CA 1
ATOM 908 C C . MET A 1 112 ? 7.887 -10.633 -20.156 1 93.81 112 MET A C 1
ATOM 910 O O . MET A 1 112 ? 7.793 -10.891 -21.359 1 93.81 112 MET A O 1
ATOM 914 N N . GLU A 1 113 ? 8.969 -10.359 -19.562 1 96.44 113 GLU A N 1
ATOM 915 C CA . GLU A 1 113 ? 10.242 -10.445 -20.266 1 96.44 113 GLU A CA 1
ATOM 916 C C . GLU A 1 113 ? 10.945 -11.773 -19.969 1 96.44 113 GLU A C 1
ATOM 918 O O . GLU A 1 113 ? 10.852 -12.297 -18.859 1 96.44 113 GLU A O 1
ATOM 923 N N . GLY A 1 114 ? 11.648 -12.242 -20.984 1 94.44 114 GLY A N 1
ATOM 924 C CA . GLY A 1 114 ? 12.398 -13.477 -20.812 1 94.44 114 GLY A CA 1
ATOM 925 C C . GLY A 1 114 ? 11.648 -14.703 -21.297 1 94.44 114 GLY A C 1
ATOM 926 O O . GLY A 1 114 ? 10.469 -14.625 -21.641 1 94.44 114 GLY A O 1
ATOM 927 N N . GLU A 1 115 ? 12.469 -15.805 -21.422 1 92.19 115 GLU A N 1
ATOM 928 C CA . GLU A 1 115 ? 11.914 -17.078 -21.875 1 92.19 115 GLU A CA 1
ATOM 929 C C . GLU A 1 115 ? 12.68 -18.25 -21.281 1 92.19 115 GLU A C 1
ATOM 931 O O . GLU A 1 115 ? 13.719 -18.078 -20.656 1 92.19 115 GLU A O 1
ATOM 936 N N . GLY A 1 116 ? 12.039 -19.453 -21.391 1 91.88 116 GLY A N 1
ATOM 937 C CA . GLY A 1 116 ? 12.781 -20.672 -21.094 1 91.88 116 GLY A CA 1
ATOM 938 C C . GLY A 1 116 ? 12.609 -21.125 -19.656 1 91.88 116 GLY A C 1
ATOM 939 O O . GLY A 1 116 ? 13.359 -21.984 -19.172 1 91.88 116 GLY A O 1
ATOM 940 N N . ALA A 1 117 ? 11.727 -20.469 -18.891 1 96.06 117 ALA A N 1
ATOM 941 C CA . ALA A 1 117 ? 11.438 -20.875 -17.516 1 96.06 117 ALA A CA 1
ATOM 942 C C . ALA A 1 117 ? 9.93 -20.922 -17.266 1 96.06 117 ALA A C 1
ATOM 944 O O . ALA A 1 117 ? 9.141 -20.594 -18.156 1 96.06 117 ALA A O 1
ATOM 945 N N . ASP A 1 118 ? 9.578 -21.359 -16.047 1 97.69 118 ASP A N 1
ATOM 946 C CA . ASP A 1 118 ? 8.18 -21.766 -15.883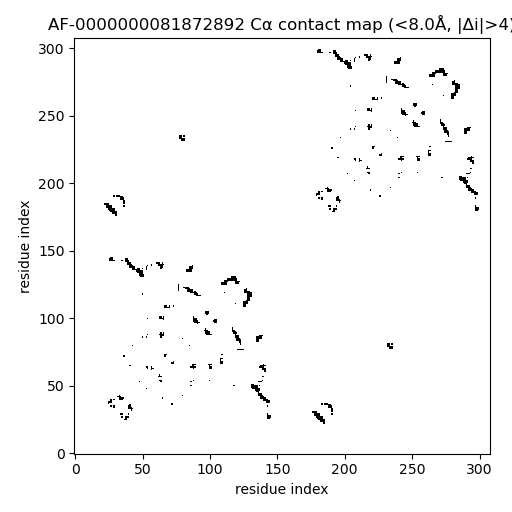 1 97.69 118 ASP A CA 1
ATOM 947 C C . ASP A 1 118 ? 7.473 -20.891 -14.852 1 97.69 118 ASP A C 1
ATOM 949 O O . ASP A 1 118 ? 6.293 -21.094 -14.562 1 97.69 118 ASP A O 1
ATOM 953 N N . CYS A 1 119 ? 8.164 -19.969 -14.289 1 98.5 119 CYS A N 1
ATOM 954 C CA . CYS A 1 119 ? 7.57 -19.094 -13.297 1 98.5 119 CYS A CA 1
ATOM 955 C C . CYS A 1 119 ? 7.848 -17.625 -13.633 1 98.5 119 CYS A C 1
ATOM 957 O O . CYS A 1 119 ? 8.711 -17.328 -14.453 1 98.5 119 CYS A O 1
ATOM 959 N N . ALA A 1 120 ? 7.047 -16.75 -13.023 1 98.38 120 ALA A N 1
ATOM 960 C CA . ALA A 1 120 ? 7.234 -15.328 -13.273 1 98.38 120 ALA A CA 1
ATOM 961 C C . ALA A 1 120 ? 7.234 -14.531 -11.977 1 98.38 120 ALA A C 1
ATOM 963 O O . ALA A 1 120 ? 6.578 -14.922 -11 1 98.38 120 ALA A O 1
ATOM 964 N N . CYS A 1 121 ? 8.008 -13.484 -11.93 1 98.75 121 CYS A N 1
ATOM 965 C CA . CYS A 1 121 ? 8.039 -12.562 -10.797 1 98.75 121 CYS A CA 1
ATOM 966 C C . CYS A 1 121 ? 8.062 -11.117 -11.281 1 98.75 121 CYS A C 1
ATOM 968 O O . CYS A 1 121 ? 8.383 -10.844 -12.438 1 98.75 121 CYS A O 1
ATOM 970 N N . LEU A 1 122 ? 7.574 -10.211 -10.445 1 98.56 122 LEU A N 1
ATOM 971 C CA . LEU A 1 122 ? 7.715 -8.789 -10.727 1 98.56 122 LEU A CA 1
ATOM 972 C C . LEU A 1 122 ? 9.133 -8.312 -10.438 1 98.56 122 LEU A C 1
ATOM 974 O O . LEU A 1 122 ? 9.688 -8.609 -9.375 1 98.56 122 LEU A O 1
ATOM 978 N N . SER A 1 123 ? 9.703 -7.691 -11.375 1 97.75 123 SER A N 1
ATOM 979 C CA . SER A 1 123 ? 11.016 -7.066 -11.227 1 97.75 123 SER A CA 1
ATOM 980 C C . SER A 1 123 ? 10.906 -5.547 -11.203 1 97.75 123 SER A C 1
ATOM 982 O O . SER A 1 123 ? 9.969 -4.992 -10.617 1 97.75 123 SER A O 1
ATOM 984 N N . THR A 1 124 ? 11.828 -4.84 -11.695 1 93.88 124 THR A N 1
ATOM 985 C CA . THR A 1 124 ? 11.891 -3.391 -11.531 1 93.88 124 THR A CA 1
ATOM 986 C C . THR A 1 124 ? 10.719 -2.717 -12.242 1 93.88 124 THR A C 1
ATOM 988 O O . THR A 1 124 ? 10.023 -1.883 -11.656 1 93.88 124 THR A O 1
ATOM 991 N N . ASP A 1 125 ? 10.43 -3.164 -13.492 1 92.5 125 A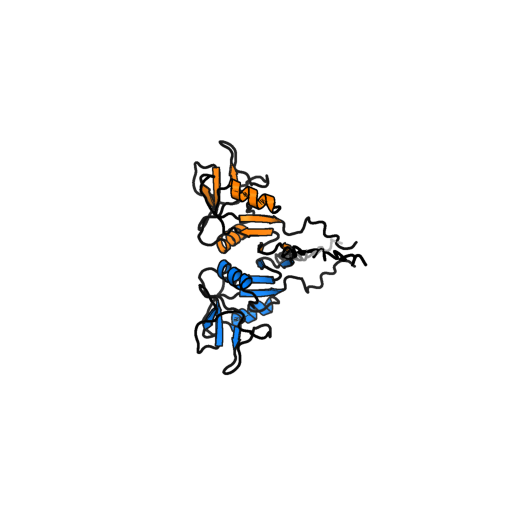SP A N 1
ATOM 992 C CA . ASP A 1 125 ? 9.445 -2.412 -14.266 1 92.5 125 ASP A CA 1
ATOM 993 C C . ASP A 1 125 ? 8.359 -3.33 -14.805 1 92.5 125 ASP A C 1
ATOM 995 O O . ASP A 1 125 ? 7.293 -2.863 -15.211 1 92.5 125 ASP A O 1
ATOM 999 N N . THR A 1 126 ? 8.672 -4.559 -14.875 1 95.31 126 THR A N 1
ATOM 1000 C CA . THR A 1 126 ? 7.754 -5.512 -15.484 1 95.31 126 THR A CA 1
ATOM 1001 C C . THR A 1 126 ? 7.934 -6.902 -14.883 1 95.31 126 THR A C 1
ATOM 1003 O O . THR A 1 126 ? 8.711 -7.082 -13.945 1 95.31 126 THR A O 1
ATOM 1006 N N . ALA A 1 127 ? 7.156 -7.848 -15.336 1 97.94 127 ALA A N 1
ATOM 1007 C CA . ALA A 1 127 ? 7.344 -9.242 -14.953 1 97.94 127 ALA A CA 1
ATOM 1008 C C . ALA A 1 127 ? 8.445 -9.898 -15.781 1 97.94 127 ALA A C 1
ATOM 1010 O O . ALA A 1 127 ? 8.664 -9.531 -16.938 1 97.94 127 ALA A O 1
ATOM 1011 N N . ILE A 1 128 ? 9.141 -10.812 -15.188 1 98.25 128 ILE A N 1
ATOM 1012 C CA . ILE A 1 128 ? 10.18 -11.562 -15.891 1 98.25 128 ILE A CA 1
ATOM 1013 C C . ILE A 1 128 ? 9.969 -13.062 -15.664 1 98.25 128 ILE A C 1
ATOM 1015 O O . ILE A 1 128 ? 9.469 -13.469 -14.617 1 98.25 128 ILE A O 1
ATOM 1019 N N . VAL A 1 129 ? 10.328 -13.773 -16.703 1 97.56 129 VAL A N 1
ATOM 1020 C CA . VAL A 1 129 ? 10.297 -15.227 -16.609 1 97.56 129 VAL A CA 1
ATOM 1021 C C . VAL A 1 129 ? 11.5 -15.719 -15.797 1 97.56 129 VAL A C 1
ATOM 1023 O O . VAL A 1 129 ? 12.617 -15.227 -15.977 1 97.56 129 VAL A O 1
ATOM 1026 N N . SER A 1 130 ? 11.242 -16.641 -14.844 1 97.75 130 SER A N 1
ATOM 1027 C CA . SER A 1 130 ? 12.305 -17.094 -13.961 1 97.75 130 SER A CA 1
ATOM 1028 C C . SER A 1 130 ? 12.141 -18.578 -13.609 1 97.75 130 SER A C 1
ATOM 1030 O O . SER A 1 130 ? 11.031 -19.109 -13.656 1 97.75 130 SER A O 1
ATOM 1032 N N . ARG A 1 131 ? 13.297 -19.234 -13.344 1 98.19 131 ARG A N 1
ATOM 1033 C CA . ARG A 1 131 ? 13.211 -20.594 -12.82 1 98.19 131 ARG A CA 1
ATOM 1034 C C . ARG A 1 131 ? 12.539 -20.625 -11.453 1 98.19 131 ARG A C 1
ATOM 1036 O O . ARG A 1 131 ? 12.844 -19.797 -10.586 1 98.19 131 ARG A O 1
ATOM 1043 N N . CYS A 1 132 ? 11.75 -21.578 -11.203 1 98.56 132 CYS A N 1
ATOM 1044 C CA . CYS A 1 132 ? 10.836 -21.594 -10.07 1 98.56 132 CYS A CA 1
ATOM 1045 C C . CYS A 1 132 ? 11.594 -21.797 -8.758 1 98.56 132 CYS A C 1
ATOM 1047 O O . CYS A 1 132 ? 11.102 -21.422 -7.691 1 98.56 132 CYS A O 1
ATOM 1049 N N . HIS A 1 133 ? 12.766 -22.344 -8.844 1 98.56 133 HIS A N 1
ATOM 1050 C CA . HIS A 1 133 ? 13.422 -22.766 -7.617 1 98.56 133 HIS A CA 1
ATOM 1051 C C . HIS A 1 133 ? 14.25 -21.641 -7.02 1 98.56 133 HIS A C 1
ATOM 1053 O O . HIS A 1 133 ? 14.789 -21.766 -5.914 1 98.56 133 HIS A O 1
ATOM 1059 N N . ILE A 1 134 ? 14.43 -20.453 -7.762 1 98.56 134 ILE A N 1
ATOM 1060 C CA . ILE A 1 134 ? 15.227 -19.344 -7.277 1 98.56 134 ILE A CA 1
ATOM 1061 C C . ILE A 1 134 ? 14.508 -18.656 -6.113 1 98.56 134 ILE A C 1
ATOM 1063 O O . ILE A 1 134 ? 13.312 -18.375 -6.191 1 98.56 134 ILE A O 1
ATOM 1067 N N . PRO A 1 135 ? 15.148 -18.438 -5.039 1 98.81 135 PRO A N 1
ATOM 1068 C CA . PRO A 1 135 ? 14.5 -17.766 -3.912 1 98.81 135 PRO A CA 1
ATOM 1069 C C . PRO A 1 135 ? 14.219 -16.281 -4.191 1 98.81 135 PRO A C 1
ATOM 1071 O O . PRO A 1 135 ? 15.117 -15.555 -4.617 1 98.81 135 PRO A O 1
ATOM 1074 N N . ARG A 1 136 ? 13.016 -15.836 -3.949 1 98.81 136 ARG A N 1
ATOM 1075 C CA . ARG A 1 136 ? 12.555 -14.461 -4.059 1 98.81 136 ARG A CA 1
ATOM 1076 C C . ARG A 1 136 ? 11.461 -14.172 -3.029 1 98.81 136 ARG A C 1
ATOM 1078 O O . ARG A 1 136 ? 10.922 -15.086 -2.412 1 98.81 136 ARG A O 1
ATOM 1085 N N . HIS A 1 137 ? 11.211 -12.914 -2.77 1 98.88 137 HIS A N 1
ATOM 1086 C CA . HIS A 1 137 ? 10 -12.547 -2.037 1 98.88 137 HIS A CA 1
ATOM 1087 C C . HIS A 1 137 ? 8.75 -12.898 -2.832 1 98.88 137 HIS A C 1
ATOM 1089 O O . HIS A 1 137 ? 8.836 -13.273 -4.004 1 98.88 137 HIS A O 1
ATOM 1095 N N . TRP A 1 138 ? 7.598 -12.891 -2.146 1 98.94 138 TRP A N 1
ATOM 1096 C CA . TRP A 1 138 ? 6.367 -13.195 -2.869 1 98.94 138 TRP A CA 1
ATOM 1097 C C . TRP A 1 138 ? 5.25 -12.242 -2.459 1 98.94 138 TRP A C 1
ATOM 1099 O O . TRP A 1 138 ? 5.309 -11.625 -1.393 1 98.94 138 TRP A O 1
ATOM 1109 N N . ILE A 1 139 ? 4.301 -12.07 -3.312 1 98.94 139 ILE A N 1
ATOM 1110 C CA . ILE A 1 139 ? 3.109 -11.266 -3.068 1 98.94 139 ILE A CA 1
ATOM 1111 C C . ILE A 1 139 ? 1.87 -12.156 -3.107 1 98.94 139 ILE A C 1
ATOM 1113 O O . ILE A 1 139 ? 1.676 -12.922 -4.059 1 98.94 139 ILE A O 1
ATOM 1117 N N . CYS A 1 140 ? 1.063 -12.047 -2.08 1 98.81 140 CYS A N 1
ATOM 1118 C CA . CYS A 1 140 ? -0.234 -12.711 -2.057 1 98.81 140 CYS A CA 1
ATOM 1119 C C . CYS A 1 140 ? -1.356 -11.734 -2.375 1 98.81 140 CYS A C 1
ATOM 1121 O O . CYS A 1 140 ? -1.233 -10.531 -2.113 1 98.81 140 CYS A O 1
ATOM 1123 N N . SER A 1 141 ? -2.453 -12.281 -2.885 1 97.62 141 SER A N 1
ATOM 1124 C CA . SER A 1 141 ? -3.645 -11.453 -3.012 1 97.62 141 SER A CA 1
ATOM 1125 C C . SER A 1 141 ? -4.918 -12.281 -2.877 1 97.62 141 SER A C 1
ATOM 1127 O O . SER A 1 141 ? -4.922 -13.469 -3.189 1 97.62 141 SER A O 1
ATOM 1129 N N . HIS A 1 142 ? -5.941 -11.68 -2.369 1 95.5 142 HIS A N 1
ATOM 1130 C CA . HIS A 1 142 ? -7.305 -12.211 -2.369 1 95.5 142 HIS A CA 1
ATOM 1131 C C . HIS A 1 142 ? -8.328 -11.086 -2.389 1 95.5 142 HIS A C 1
ATOM 1133 O O . HIS A 1 142 ? -8.016 -9.945 -2.039 1 95.5 142 HIS A O 1
ATOM 1139 N N . PRO A 1 143 ? -9.508 -11.367 -2.889 1 91.56 143 PRO A N 1
ATOM 1140 C CA . PRO A 1 143 ? -10.547 -10.328 -2.857 1 91.56 143 PRO A CA 1
ATOM 1141 C C . PRO A 1 143 ? -10.828 -9.82 -1.445 1 91.56 143 PRO A C 1
ATOM 1143 O O . PRO A 1 143 ? -10.797 -10.602 -0.489 1 91.56 143 PRO A O 1
ATOM 1146 N N . GLY A 1 144 ? -10.969 -8.5 -1.291 1 85.25 144 GLY A N 1
ATOM 1147 C CA . GLY A 1 144 ? -11.195 -7.84 -0.013 1 85.25 144 GLY A CA 1
ATOM 1148 C C . GLY A 1 144 ? -12.562 -8.133 0.577 1 85.25 144 GLY A C 1
ATOM 1149 O O . GLY A 1 144 ? -12.742 -8.094 1.796 1 85.25 144 GLY A O 1
ATOM 1150 N N . ALA A 1 145 ? -13.562 -8.016 -0.261 1 69.06 145 ALA A N 1
ATOM 1151 C CA . ALA A 1 145 ? -14.906 -8.242 0.272 1 69.06 145 ALA A CA 1
ATOM 1152 C C . ALA A 1 145 ? -15.016 -9.625 0.907 1 69.06 145 ALA A C 1
ATOM 1154 O O . ALA A 1 145 ? -14.414 -10.586 0.423 1 69.06 145 ALA A O 1
ATOM 1155 N N . ALA A 1 146 ? -14.977 -9.57 2.342 1 52.31 146 ALA A N 1
ATOM 1156 C CA . ALA A 1 146 ? -15.125 -10.805 3.111 1 52.31 146 ALA A CA 1
ATOM 1157 C C . ALA A 1 146 ? -16 -11.812 2.373 1 52.31 146 ALA A C 1
ATOM 1159 O O . ALA A 1 146 ? -17.125 -11.492 1.98 1 52.31 146 ALA A O 1
ATOM 1160 N N . LYS A 1 147 ? -15.609 -12.617 1.538 1 43.53 147 LYS A N 1
ATOM 1161 C CA . LYS A 1 147 ? -16.422 -13.828 1.621 1 43.53 147 LYS A CA 1
ATOM 1162 C C . LYS A 1 147 ? -16.609 -14.266 3.072 1 43.53 147 LYS A C 1
ATOM 1164 O O . LYS A 1 147 ? -17.109 -15.359 3.336 1 43.53 147 LYS A O 1
ATOM 1169 N N . HIS A 1 148 ? -15.836 -13.719 3.961 1 40.38 148 HIS A N 1
ATOM 1170 C CA . HIS A 1 148 ? -16.062 -14.32 5.27 1 40.38 148 HIS A CA 1
ATOM 1171 C C . HIS A 1 148 ? -17.484 -14.062 5.758 1 40.38 148 HIS A C 1
ATOM 1173 O O . HIS A 1 148 ? -18.031 -12.977 5.547 1 40.38 148 HIS A O 1
ATOM 1179 N N . ARG A 1 149 ? -18.25 -15.047 5.988 1 36.59 149 ARG A N 1
ATOM 1180 C CA . ARG A 1 149 ? -19.516 -15.133 6.695 1 36.59 149 ARG A CA 1
ATOM 1181 C C . ARG A 1 149 ? -19.547 -14.203 7.902 1 36.59 149 ARG A C 1
ATOM 1183 O O . ARG A 1 149 ? -19.109 -14.586 8.992 1 36.59 149 ARG A O 1
ATOM 1190 N N . TYR A 1 150 ? -19.062 -13.031 7.824 1 35 150 TYR A N 1
ATOM 1191 C CA . TYR A 1 150 ? -19.469 -12.305 9.023 1 35 150 TYR A CA 1
ATOM 1192 C C . TYR A 1 150 ? -20.969 -12.086 9.055 1 35 150 TYR A C 1
ATOM 1194 O O . TYR A 1 150 ? -21.578 -11.703 8.055 1 35 150 TYR A O 1
ATOM 1202 N N . PRO A 1 151 ? -21.703 -12.742 9.922 1 31.89 151 PRO A N 1
ATOM 1203 C CA . PRO A 1 151 ? -23.141 -12.477 10.094 1 31.89 151 PRO A CA 1
ATOM 1204 C C . PRO A 1 151 ? -23.469 -10.984 10.078 1 31.89 151 PRO A C 1
ATOM 1206 O O . PRO A 1 151 ? -23.031 -10.242 10.961 1 31.89 151 PRO A O 1
ATOM 1209 N N . LEU A 1 152 ? -23.344 -10.312 9.047 1 33.44 152 LEU A N 1
ATOM 1210 C CA . LEU A 1 152 ? -24.109 -9.078 9.172 1 33.44 152 LEU A CA 1
ATOM 1211 C C . LEU A 1 152 ? -25.438 -9.336 9.852 1 33.44 152 LEU A C 1
ATOM 1213 O O . LEU A 1 152 ? -26.047 -10.391 9.656 1 33.44 152 LEU A O 1
ATOM 1217 N N . GLY A 1 153 ? -25.609 -8.914 11.047 1 27.86 153 GLY A N 1
ATOM 1218 C CA . GLY A 1 153 ? -26.891 -9.117 11.711 1 27.86 153 GLY A CA 1
ATOM 1219 C C . GLY A 1 153 ? -28.062 -9.07 10.758 1 27.86 153 GLY A C 1
ATOM 1220 O O . GLY A 1 153 ? -28.25 -8.086 10.031 1 27.86 153 GLY A O 1
ATOM 1221 N N . GLU A 1 154 ? -28.531 -10.141 10.18 1 26.05 154 GLU A N 1
ATOM 1222 C CA . GLU A 1 154 ? -29.969 -10.117 9.898 1 26.05 154 GLU A CA 1
ATOM 1223 C C . GLU A 1 154 ? -30.766 -9.68 11.133 1 26.05 154 GLU A C 1
ATOM 1225 O O . GLU A 1 154 ? -30.406 -10.023 12.258 1 26.05 154 GLU A O 1
ATOM 1230 N N . MET B 1 1 ? -9.844 -34.469 66.875 1 29.34 1 MET B N 1
ATOM 1231 C CA . MET B 1 1 ? -10.578 -34.312 65.625 1 29.34 1 MET B CA 1
ATOM 1232 C C . MET B 1 1 ? -9.922 -33.281 64.688 1 29.34 1 MET B C 1
ATOM 1234 O O . MET B 1 1 ? -10.422 -32.188 64.562 1 29.34 1 MET B O 1
ATOM 1238 N N . ILE B 1 2 ? -8.555 -33.094 64.875 1 30.47 2 ILE B N 1
ATOM 1239 C CA . ILE B 1 2 ? -7.848 -32.125 64 1 30.47 2 ILE B CA 1
ATOM 1240 C C . ILE B 1 2 ? -8.25 -32.312 62.562 1 30.47 2 ILE B C 1
ATOM 1242 O O . ILE B 1 2 ? -8.609 -33.406 62.125 1 30.47 2 ILE B O 1
ATOM 1246 N N . LEU B 1 3 ? -8.344 -31.156 61.938 1 28.66 3 LEU B N 1
ATOM 1247 C CA . LEU B 1 3 ? -8.531 -30.359 60.75 1 28.66 3 LEU B CA 1
ATOM 1248 C C . LEU B 1 3 ? -7.664 -30.875 59.594 1 28.66 3 LEU B C 1
ATOM 1250 O O . LEU B 1 3 ? -6.445 -30.984 59.719 1 28.66 3 LEU B O 1
ATOM 1254 N N . LEU B 1 4 ? -8.32 -31.797 58.812 1 33.22 4 LEU B N 1
ATOM 1255 C CA . LEU B 1 4 ? -8.031 -32.156 57.438 1 33.22 4 LEU B CA 1
ATOM 1256 C C . LEU B 1 4 ? -7.469 -30.969 56.656 1 33.22 4 LEU B C 1
ATOM 1258 O O . LEU B 1 4 ? -7.988 -29.859 56.781 1 33.22 4 LEU B O 1
ATOM 1262 N N . GLN B 1 5 ? -6.105 -30.969 56.625 1 28.88 5 GLN B N 1
ATOM 1263 C CA . GLN B 1 5 ? -5.227 -30.266 55.688 1 28.88 5 GLN B CA 1
ATOM 1264 C C . GLN B 1 5 ? -5.852 -30.172 54.312 1 28.88 5 GLN B C 1
ATOM 1266 O O . GLN B 1 5 ? -6.184 -31.188 53.688 1 28.88 5 GLN B O 1
ATOM 1271 N N . ASP B 1 6 ? -6.773 -29.141 54.188 1 29.41 6 ASP B N 1
ATOM 1272 C CA . ASP B 1 6 ? -7.301 -28.688 52.906 1 29.41 6 ASP B CA 1
ATOM 1273 C C . ASP B 1 6 ? -6.188 -28.547 51.844 1 29.41 6 ASP B C 1
ATOM 1275 O O . ASP B 1 6 ? -5.254 -27.766 52.031 1 29.41 6 ASP B O 1
ATOM 1279 N N . VAL B 1 7 ? -5.723 -29.656 51.281 1 29.56 7 VAL B N 1
ATOM 1280 C CA . VAL B 1 7 ? -4.914 -29.719 50.062 1 29.56 7 VAL B CA 1
ATOM 1281 C C . VAL B 1 7 ? -5.5 -28.797 49 1 29.56 7 VAL B C 1
ATOM 1283 O O . VAL B 1 7 ? -6.488 -29.141 48.344 1 29.56 7 VAL B O 1
ATOM 1286 N N . LEU B 1 8 ? -5.973 -27.578 49.375 1 29.42 8 LEU B N 1
ATOM 1287 C CA . LEU B 1 8 ? -6.438 -26.766 48.25 1 29.42 8 LEU B CA 1
ATOM 1288 C C . LEU B 1 8 ? -5.348 -26.625 47.188 1 29.42 8 LEU B C 1
ATOM 1290 O O . LEU B 1 8 ? -4.328 -25.969 47.406 1 29.42 8 LEU B O 1
ATOM 1294 N N . CYS B 1 9 ? -4.879 -27.766 46.625 1 26.66 9 CYS B N 1
ATOM 1295 C CA . CYS B 1 9 ? -4.09 -27.625 45.406 1 26.66 9 CYS B CA 1
ATOM 1296 C C . 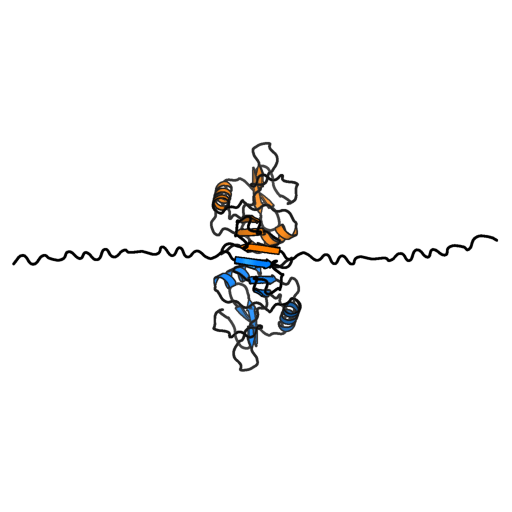CYS B 1 9 ? -4.695 -26.594 44.469 1 26.66 9 CYS B C 1
ATOM 1298 O O . CYS B 1 9 ? -5.844 -26.719 44.062 1 26.66 9 CYS B O 1
ATOM 1300 N N . CYS B 1 10 ? -4.492 -25.312 44.812 1 31.42 10 CYS B N 1
ATOM 1301 C CA . CYS B 1 10 ? -4.652 -24.234 43.875 1 31.42 10 CYS B CA 1
ATOM 1302 C C . CYS B 1 10 ? -4.141 -24.641 42.5 1 31.42 10 CYS B C 1
ATOM 1304 O O . CYS B 1 10 ? -2.949 -24.906 42.312 1 31.42 10 CYS B O 1
ATOM 1306 N N . PHE B 1 11 ? -4.738 -25.672 41.844 1 35.5 11 PHE B N 1
ATOM 1307 C CA . PHE B 1 11 ? -4.543 -25.781 40.406 1 35.5 11 PHE B CA 1
ATOM 1308 C C . PHE B 1 11 ? -4.504 -24.391 39.781 1 35.5 11 PHE B C 1
ATOM 1310 O O . PHE B 1 11 ? -5.5 -23.672 39.781 1 35.5 11 PHE B O 1
ATOM 1317 N N . SER B 1 12 ? -3.34 -23.688 39.938 1 35.91 12 SER B N 1
ATOM 1318 C CA . SER B 1 12 ? -3.021 -22.562 39.062 1 35.91 12 SER B CA 1
ATOM 1319 C C . SER B 1 12 ? -3.375 -22.875 37.594 1 35.91 12 SER B C 1
ATOM 1321 O O . SER B 1 12 ? -2.834 -23.812 37 1 35.91 12 SER B O 1
ATOM 1323 N N . VAL B 1 13 ? -4.66 -23.031 37.281 1 35.56 13 VAL B N 1
ATOM 1324 C CA . VAL B 1 13 ? -5.035 -22.922 35.875 1 35.56 13 VAL B CA 1
ATOM 1325 C C . VAL B 1 13 ? -4.246 -21.797 35.219 1 35.56 13 VAL B C 1
ATOM 1327 O O . VAL B 1 13 ? -4.434 -20.625 35.531 1 35.56 13 VAL B O 1
ATOM 1330 N N . LEU B 1 14 ? -2.932 -21.984 35.125 1 37.47 14 LEU B N 1
ATOM 1331 C CA . LEU B 1 14 ? -2.297 -21.141 34.094 1 37.47 14 LEU B CA 1
ATOM 1332 C C . LEU B 1 14 ? -3.174 -21.047 32.844 1 37.47 14 LEU B C 1
ATOM 1334 O O . LEU B 1 14 ? -3.227 -21.969 32.062 1 37.47 14 LEU B O 1
ATOM 1338 N N . ASN B 1 15 ? -4.332 -20.625 33.031 1 36.69 15 ASN B N 1
ATOM 1339 C CA . ASN B 1 15 ? -4.98 -20.125 31.812 1 36.69 15 ASN B CA 1
ATOM 1340 C C . ASN B 1 15 ? -4.062 -19.188 31.031 1 36.69 15 ASN B C 1
ATOM 1342 O O . ASN B 1 15 ? -4.023 -17.984 31.297 1 36.69 15 ASN B O 1
ATOM 1346 N N . ALA B 1 16 ? -2.812 -19.469 30.875 1 34.06 16 ALA B N 1
ATOM 1347 C CA . ALA B 1 16 ? -2.229 -18.656 29.797 1 34.06 16 ALA B CA 1
ATOM 1348 C C . ALA B 1 16 ? -3.223 -18.453 28.656 1 34.06 16 ALA B C 1
ATOM 1350 O O . ALA B 1 16 ? -3.557 -19.406 27.953 1 34.06 16 ALA B O 1
ATOM 1351 N N . VAL B 1 17 ? -4.293 -17.719 28.922 1 36.75 17 VAL B N 1
ATOM 1352 C CA . VAL B 1 17 ? -4.961 -17.156 27.766 1 36.75 17 VAL B CA 1
ATOM 1353 C C . VAL B 1 17 ? -3.947 -16.906 26.656 1 36.75 17 VAL B C 1
ATOM 1355 O O . VAL B 1 17 ? -3.043 -16.078 26.797 1 36.75 17 VAL B O 1
ATOM 1358 N N . LEU B 1 18 ? -3.281 -17.844 26.094 1 37.03 18 LEU B N 1
ATOM 1359 C CA . LEU B 1 18 ? -2.75 -17.641 24.75 1 37.03 18 LEU B CA 1
ATOM 1360 C C . LEU B 1 18 ? -3.529 -16.562 24.016 1 37.03 18 LEU B C 1
ATOM 1362 O O . LEU B 1 18 ? -4.574 -16.828 23.422 1 37.03 18 LEU B O 1
ATOM 1366 N N . ILE B 1 19 ? -3.887 -15.523 24.641 1 39.09 19 ILE B N 1
ATOM 1367 C CA . ILE B 1 19 ? -4.312 -14.32 23.938 1 39.09 19 ILE B CA 1
ATOM 1368 C C . ILE B 1 19 ? -3.475 -14.133 22.672 1 39.09 19 ILE B C 1
ATOM 1370 O O . ILE B 1 19 ? -2.307 -13.75 22.75 1 39.09 19 ILE B O 1
ATOM 1374 N N . TRP B 1 20 ? -3.328 -15.133 21.828 1 42.69 20 TRP B N 1
ATOM 1375 C CA . TRP B 1 20 ? -2.891 -14.977 20.453 1 42.69 20 TRP B CA 1
ATOM 1376 C C . TRP B 1 20 ? -3.172 -13.57 19.938 1 42.69 20 TRP B C 1
ATOM 1378 O O . TRP B 1 20 ? -4.285 -13.055 20.094 1 42.69 20 TRP B O 1
ATOM 1388 N N . ASN B 1 21 ? -2.355 -12.641 20.156 1 46.88 21 ASN B N 1
ATOM 1389 C CA . ASN B 1 21 ? -2.391 -11.289 19.594 1 46.88 21 ASN B CA 1
ATOM 1390 C C . ASN B 1 21 ? -3.195 -11.25 18.297 1 46.88 21 ASN B C 1
ATOM 1392 O O . ASN B 1 21 ? -2.641 -11.406 17.203 1 46.88 21 ASN B O 1
ATOM 1396 N N . TYR B 1 22 ? -4.379 -11.875 18.25 1 52.75 22 TYR B N 1
ATOM 1397 C CA . TYR B 1 22 ? -5.34 -11.82 17.141 1 52.75 22 TYR B CA 1
ATOM 1398 C C . TYR B 1 22 ? -5.555 -10.391 16.672 1 52.75 22 TYR B C 1
ATOM 1400 O O . TYR B 1 22 ? -6.012 -9.539 17.453 1 52.75 22 TYR B O 1
ATOM 1408 N N . LYS B 1 23 ? -4.75 -9.867 15.766 1 63.5 23 LYS B N 1
ATOM 1409 C CA . LYS B 1 23 ? -5.109 -8.57 15.203 1 63.5 23 LYS B CA 1
ATOM 1410 C C . LYS B 1 23 ? -6.418 -8.656 14.422 1 63.5 23 LYS B C 1
ATOM 1412 O O . LYS B 1 23 ? -6.551 -9.469 13.508 1 63.5 23 LYS B O 1
ATOM 1417 N N . PRO B 1 24 ? -7.438 -7.949 15.016 1 70.25 24 PRO B N 1
ATOM 1418 C CA . PRO B 1 24 ? -8.781 -7.996 14.43 1 70.25 24 PRO B CA 1
ATOM 1419 C C . PRO B 1 24 ? -8.789 -7.621 12.945 1 70.25 24 PRO B C 1
ATOM 1421 O O . PRO B 1 24 ? -7.91 -6.887 12.484 1 70.25 24 PRO B O 1
ATOM 1424 N N . LEU B 1 25 ? -9.594 -8.258 12.273 1 81 25 LEU B N 1
ATOM 1425 C CA . LEU B 1 25 ? -9.906 -7.867 10.898 1 81 25 LEU B CA 1
ATOM 1426 C C . LEU B 1 25 ? -10.336 -6.406 10.836 1 81 25 LEU B C 1
ATOM 1428 O O . LEU B 1 25 ? -11 -5.91 11.75 1 81 25 LEU B O 1
ATOM 1432 N N . GLN B 1 26 ? -9.859 -5.688 9.891 1 84.31 26 GLN B N 1
ATOM 1433 C CA . GLN B 1 26 ? -10.219 -4.281 9.695 1 84.31 26 GLN B CA 1
ATOM 1434 C C . GLN B 1 26 ? -11.086 -4.098 8.461 1 84.31 26 GLN B C 1
ATOM 1436 O O . GLN B 1 26 ? -10.758 -4.59 7.383 1 84.31 26 GLN B O 1
ATOM 1441 N N . ILE B 1 27 ? -12.25 -3.516 8.656 1 84.94 27 ILE B N 1
ATOM 1442 C CA . ILE B 1 27 ? -13.133 -3.182 7.543 1 84.94 27 ILE B CA 1
ATOM 1443 C C . ILE B 1 27 ? -12.859 -1.75 7.086 1 84.94 27 ILE B C 1
ATOM 1445 O O . ILE B 1 27 ? -12.914 -0.814 7.887 1 84.94 27 ILE B O 1
ATOM 1449 N N . LEU B 1 28 ? -12.57 -1.646 5.793 1 89.06 28 LEU B N 1
ATOM 1450 C CA . LEU B 1 28 ? -12.242 -0.331 5.254 1 89.06 28 LEU B CA 1
ATOM 1451 C C . LEU B 1 28 ? -13.094 -0.02 4.027 1 89.06 28 LEU B C 1
ATOM 1453 O O . LEU B 1 28 ? -13.422 -0.918 3.248 1 89.06 28 LEU B O 1
ATOM 1457 N N . VAL B 1 29 ? -13.531 1.191 3.926 1 87.06 29 VAL B N 1
ATOM 1458 C CA . VAL B 1 29 ? -14.094 1.744 2.699 1 87.06 29 VAL B CA 1
ATOM 1459 C C . VAL B 1 29 ? -13.055 2.617 2 1 87.06 29 VAL B C 1
ATOM 1461 O O . VAL B 1 29 ? -12.602 3.617 2.559 1 87.06 29 VAL B O 1
ATOM 1464 N N . LEU B 1 30 ? -12.68 2.219 0.814 1 90.69 30 LEU B N 1
ATOM 1465 C CA . LEU B 1 30 ? -11.586 2.91 0.136 1 90.69 30 LEU B CA 1
ATOM 1466 C C . LEU B 1 30 ? -12.078 3.576 -1.146 1 90.69 30 LEU B C 1
ATOM 1468 O O . LEU B 1 30 ? -12.836 2.973 -1.914 1 90.69 30 LEU B O 1
ATOM 1472 N N . ASP B 1 31 ? -11.664 4.801 -1.311 1 90.19 31 ASP B N 1
ATOM 1473 C CA . ASP B 1 31 ? -11.82 5.445 -2.611 1 90.19 31 ASP B CA 1
ATOM 1474 C C . ASP B 1 31 ? -10.844 4.871 -3.631 1 90.19 31 ASP B C 1
ATOM 1476 O O . ASP B 1 31 ? -9.773 4.379 -3.264 1 90.19 31 ASP B O 1
ATOM 1480 N N . SER B 1 32 ? -11.266 4.934 -4.914 1 90.62 32 SER B N 1
ATOM 1481 C CA . SER B 1 32 ? -10.367 4.477 -5.965 1 90.62 32 SER B CA 1
ATOM 1482 C C . SER B 1 32 ? -9 5.16 -5.855 1 90.62 32 SER B C 1
ATOM 1484 O O . SER B 1 32 ? -8.922 6.367 -5.629 1 90.62 32 SER B O 1
ATOM 1486 N N . GLY B 1 33 ? -7.984 4.336 -5.875 1 92.75 33 GLY B N 1
ATOM 1487 C CA . GLY B 1 33 ? -6.629 4.867 -5.863 1 92.75 33 GLY B CA 1
ATOM 1488 C C . GLY B 1 33 ? -6.047 4.996 -4.469 1 92.75 33 GLY B C 1
ATOM 1489 O O . GLY B 1 33 ? -4.852 5.258 -4.312 1 92.75 33 GLY B O 1
ATOM 1490 N N . TRP B 1 34 ? -6.926 4.875 -3.48 1 95.62 34 TRP B N 1
ATOM 1491 C CA . TRP B 1 34 ? -6.441 4.949 -2.105 1 95.62 34 TRP B CA 1
ATOM 1492 C C . TRP B 1 34 ? -5.992 3.576 -1.613 1 95.62 34 TRP B C 1
ATOM 1494 O O . TRP B 1 34 ? -6.484 2.549 -2.088 1 95.62 34 TRP B O 1
ATOM 1504 N N . ILE B 1 35 ? -5.086 3.627 -0.668 1 97.31 35 ILE B N 1
ATOM 1505 C CA . ILE B 1 35 ? -4.48 2.418 -0.119 1 97.31 35 ILE B CA 1
ATOM 1506 C C . ILE B 1 35 ? -4.965 2.203 1.312 1 97.31 35 ILE B C 1
ATOM 1508 O O . ILE B 1 35 ? -5 3.143 2.111 1 97.31 35 ILE B O 1
ATOM 1512 N N . GLY B 1 36 ? -5.391 0.974 1.611 1 96.38 36 GLY B N 1
ATOM 1513 C CA . GLY B 1 36 ? -5.805 0.649 2.967 1 96.38 36 GLY B CA 1
ATOM 1514 C C . GLY B 1 36 ? -4.727 -0.06 3.766 1 96.38 36 GLY B C 1
ATOM 1515 O O . GLY B 1 36 ? -4.059 -0.96 3.252 1 96.38 36 GLY B O 1
ATOM 1516 N N . TYR B 1 37 ? -4.516 0.39 5.004 1 96.44 37 TYR B N 1
ATOM 1517 C CA . TYR B 1 37 ? -3.564 -0.26 5.898 1 96.44 37 TYR B CA 1
ATOM 1518 C C . TYR B 1 37 ? -3.939 -0.024 7.359 1 96.44 37 TYR B C 1
ATOM 1520 O O . TYR B 1 37 ? -4.133 1.118 7.777 1 96.44 37 TYR B O 1
ATOM 1528 N N . GLU B 1 38 ? -4.105 -1.01 8.07 1 93.94 38 GLU B N 1
ATOM 1529 C CA . GLU B 1 38 ? -4.312 -0.997 9.508 1 93.94 38 GLU B CA 1
ATOM 1530 C C . GLU B 1 38 ? -5.387 0.011 9.906 1 93.94 38 GLU B C 1
ATOM 1532 O O . GLU B 1 38 ? -5.164 0.853 10.781 1 93.94 38 GLU B O 1
ATOM 1537 N N . GLY B 1 39 ? -6.492 -0.056 9.18 1 92.12 39 GLY B N 1
ATOM 1538 C CA . GLY B 1 39 ? -7.688 0.676 9.57 1 92.12 39 GLY B CA 1
ATOM 1539 C C . GLY B 1 39 ? -7.738 2.08 9 1 92.12 39 GLY B C 1
ATOM 1540 O O . GLY B 1 39 ? -8.703 2.816 9.227 1 92.12 39 GLY B O 1
ATOM 1541 N N . LYS B 1 40 ? -6.719 2.469 8.203 1 95.75 40 LYS B N 1
ATOM 1542 C CA . LYS B 1 40 ? -6.664 3.805 7.613 1 95.75 40 LYS B CA 1
ATOM 1543 C C . LYS B 1 40 ? -6.551 3.732 6.094 1 95.75 40 LYS B C 1
ATOM 1545 O O . LYS B 1 40 ? -6.086 2.73 5.547 1 95.75 40 LYS B O 1
ATOM 1550 N N . CYS B 1 41 ? -6.984 4.746 5.488 1 96.5 41 CYS B N 1
ATOM 1551 C CA . CYS B 1 41 ? -6.844 4.945 4.051 1 96.5 41 CYS B CA 1
ATOM 1552 C C . CYS B 1 41 ? -5.805 6.016 3.742 1 96.5 41 CYS B C 1
ATOM 1554 O O . CYS B 1 41 ? -5.746 7.043 4.418 1 96.5 41 CYS B O 1
ATOM 1556 N N . TYR B 1 42 ? -5.023 5.781 2.725 1 97.94 42 TYR B N 1
ATOM 1557 C CA . TYR B 1 42 ? -3.926 6.684 2.398 1 97.94 42 TYR B CA 1
ATOM 1558 C C . TYR B 1 42 ? -3.943 7.051 0.918 1 97.94 42 TYR B C 1
ATOM 1560 O O . TYR B 1 42 ? -4.305 6.23 0.073 1 97.94 42 TYR B O 1
ATOM 1568 N N . PHE B 1 43 ? -3.562 8.25 0.645 1 98 43 PHE B N 1
ATOM 1569 C CA . PHE B 1 43 ? -3.344 8.727 -0.716 1 98 43 PHE B CA 1
ATOM 1570 C C . PHE B 1 43 ? -1.94 9.297 -0.872 1 98 43 PHE B C 1
ATOM 1572 O O . PHE B 1 43 ? -1.473 10.047 -0.015 1 98 43 PHE B O 1
ATOM 1579 N N . PHE B 1 44 ? -1.241 8.859 -1.893 1 98.62 44 PHE B N 1
ATOM 1580 C CA . PHE B 1 44 ? 0.089 9.359 -2.219 1 98.62 44 PHE B CA 1
ATOM 1581 C C . PHE B 1 44 ? 0.053 10.203 -3.488 1 98.62 44 PHE B C 1
ATOM 1583 O O . PHE B 1 44 ? -0.304 9.711 -4.559 1 98.62 44 PHE B O 1
ATOM 1590 N N . SER B 1 45 ? 0.511 11.438 -3.426 1 98.5 45 SER B N 1
ATOM 1591 C CA . SER B 1 45 ? 0.396 12.344 -4.559 1 98.5 45 SER B CA 1
ATOM 1592 C C . SER B 1 45 ? 1.438 12.031 -5.629 1 98.5 45 SER B C 1
ATOM 1594 O O . SER B 1 45 ? 2.549 11.602 -5.312 1 98.5 45 SER B O 1
ATOM 1596 N N . GLU B 1 46 ? 1.073 12.219 -6.855 1 96.12 46 GLU B N 1
ATOM 1597 C CA . GLU B 1 46 ? 2.033 12.203 -7.953 1 96.12 46 GLU B CA 1
ATOM 1598 C C . GLU B 1 46 ? 2.594 13.602 -8.211 1 96.12 46 GLU B C 1
ATOM 1600 O O . GLU B 1 46 ? 3.754 13.75 -8.602 1 96.12 46 GLU B O 1
ATOM 1605 N N . GLU B 1 47 ? 1.767 14.602 -7.883 1 97.75 47 GLU B N 1
ATOM 1606 C CA . GLU B 1 47 ? 2.178 15.992 -8.039 1 97.75 47 GLU B CA 1
ATOM 1607 C C . GLU B 1 47 ? 2.957 16.484 -6.816 1 97.75 47 GLU B C 1
ATOM 1609 O O . GLU B 1 47 ? 2.922 15.844 -5.758 1 97.75 47 GLU B O 1
ATOM 1614 N N . GLU B 1 48 ? 3.699 17.594 -7.012 1 98.75 48 GLU B N 1
ATOM 1615 C CA . GLU B 1 48 ? 4.426 18.234 -5.918 1 98.75 48 GLU B CA 1
ATOM 1616 C C . GLU B 1 48 ? 3.82 19.578 -5.562 1 98.75 48 GLU B C 1
ATOM 1618 O O . GLU B 1 48 ? 3.221 20.234 -6.41 1 98.75 48 GLU B O 1
ATOM 1623 N N . GLY B 1 49 ? 3.906 19.984 -4.363 1 98.88 49 GLY B N 1
ATOM 1624 C CA . GLY B 1 49 ? 3.484 21.266 -3.814 1 98.88 49 GLY B CA 1
ATOM 1625 C C . GLY B 1 49 ? 4.023 21.516 -2.42 1 98.88 49 GLY B C 1
ATOM 1626 O O . GLY B 1 49 ? 4.711 20.672 -1.848 1 98.88 49 GLY B O 1
ATOM 1627 N N . ASN B 1 50 ? 3.76 22.719 -1.976 1 98.88 50 ASN B N 1
ATOM 1628 C CA . ASN B 1 50 ? 4.18 23.016 -0.61 1 98.88 50 ASN B CA 1
ATOM 1629 C C . ASN B 1 50 ? 3.264 22.344 0.415 1 98.88 50 ASN B C 1
ATOM 1631 O O . ASN B 1 50 ? 2.287 21.688 0.048 1 98.88 50 ASN B O 1
ATOM 1635 N N . TRP B 1 51 ? 3.586 22.484 1.625 1 98.88 51 TRP B N 1
ATOM 1636 C CA . TRP B 1 51 ? 2.852 21.812 2.686 1 98.88 51 TRP B CA 1
ATOM 1637 C C . TRP B 1 51 ? 1.379 22.203 2.67 1 98.88 51 TRP B C 1
ATOM 1639 O O . TRP B 1 51 ? 0.498 21.344 2.768 1 98.88 51 TRP B O 1
ATOM 1649 N N . THR B 1 52 ? 1.12 23.484 2.5 1 98.81 52 THR B N 1
ATOM 1650 C CA . THR B 1 52 ? -0.241 24.016 2.506 1 98.81 52 THR B CA 1
ATOM 1651 C C . THR B 1 52 ? -1.039 23.453 1.329 1 98.81 52 THR B C 1
ATOM 1653 O O . THR B 1 52 ? -2.211 23.109 1.478 1 98.81 52 THR B O 1
ATOM 1656 N N . HIS B 1 53 ? -0.394 23.391 0.215 1 98.81 53 HIS B N 1
ATOM 1657 C CA . HIS B 1 53 ? -1.038 22.797 -0.956 1 98.81 53 HIS B CA 1
ATOM 1658 C C . HIS B 1 53 ? -1.438 21.359 -0.697 1 98.81 53 HIS B C 1
ATOM 1660 O O . HIS B 1 53 ? -2.553 20.953 -1.033 1 98.81 53 HIS B O 1
ATOM 1666 N N . GLY B 1 54 ? -0.52 20.562 -0.138 1 98.88 54 GLY B N 1
ATOM 1667 C CA . GLY B 1 54 ? -0.823 19.188 0.217 1 98.88 54 GLY B CA 1
ATOM 1668 C C . GLY B 1 54 ? -1.99 19.062 1.179 1 98.88 54 GLY B C 1
ATOM 1669 O O . GLY B 1 54 ? -2.893 18.25 0.964 1 98.88 54 GLY B O 1
ATOM 1670 N N . GLN B 1 55 ? -1.999 19.938 2.203 1 98.81 55 GLN B N 1
ATOM 1671 C CA . GLN B 1 55 ? -3.086 19.891 3.176 1 98.81 55 GLN B CA 1
ATOM 1672 C C . GLN B 1 55 ? -4.414 20.281 2.531 1 98.81 55 GLN B C 1
ATOM 1674 O O . GLN B 1 55 ? -5.449 19.688 2.832 1 98.81 55 GLN B O 1
ATOM 1679 N N . ASN B 1 56 ? -4.418 21.234 1.691 1 98.81 56 ASN B N 1
ATOM 1680 C CA . ASN B 1 56 ? -5.637 21.641 1 1 98.81 56 ASN B CA 1
ATOM 1681 C C . ASN B 1 56 ? -6.18 20.531 0.116 1 98.81 56 ASN B C 1
ATOM 1683 O O . ASN B 1 56 ? -7.391 20.297 0.072 1 98.81 56 ASN B O 1
ATOM 1687 N N . PHE B 1 57 ? -5.328 19.875 -0.597 1 98.44 57 PHE B N 1
ATOM 1688 C CA . PHE B 1 57 ? -5.75 18.734 -1.408 1 98.44 57 PHE B CA 1
ATOM 1689 C C . PHE B 1 57 ? -6.398 17.672 -0.542 1 98.44 57 PHE B C 1
ATOM 1691 O O . PHE B 1 57 ? -7.492 17.188 -0.85 1 98.44 57 PHE B O 1
ATOM 1698 N N . CYS B 1 58 ? -5.672 17.297 0.548 1 98.69 58 CYS B N 1
ATOM 1699 C CA . CYS B 1 58 ? -6.191 16.25 1.426 1 98.69 58 CYS B CA 1
ATOM 1700 C C . CYS B 1 58 ? -7.551 16.641 1.994 1 98.69 58 CYS B C 1
ATOM 1702 O O . CYS B 1 58 ? -8.484 15.844 2.004 1 98.69 58 CYS B O 1
ATOM 1704 N N . SER B 1 59 ? -7.676 17.875 2.373 1 98.06 59 SER B N 1
ATOM 1705 C CA . SER B 1 59 ? -8.93 18.359 2.934 1 98.06 59 SER B CA 1
ATOM 1706 C C . SER B 1 59 ? -10.062 18.281 1.909 1 98.06 59 SER B C 1
ATOM 1708 O O . SER B 1 59 ? -11.188 17.922 2.248 1 98.06 59 SER B O 1
ATOM 1710 N N . SER B 1 60 ? -9.781 18.578 0.728 1 97.31 60 SER B N 1
ATOM 1711 C CA . SER B 1 60 ? -10.789 18.547 -0.33 1 97.31 60 SER B CA 1
ATOM 1712 C C . SER B 1 60 ? -11.219 17.109 -0.63 1 97.31 60 SER B C 1
ATOM 1714 O O . SER B 1 60 ? -12.234 16.891 -1.297 1 97.31 60 SER B O 1
ATOM 1716 N N . HIS B 1 61 ? -10.516 16.172 -0.121 1 95 61 HIS B N 1
ATOM 1717 C CA . HIS B 1 61 ? -10.844 14.766 -0.288 1 95 61 HIS B CA 1
ATOM 1718 C C . HIS B 1 61 ? -11.234 14.133 1.041 1 95 61 HIS B C 1
ATOM 1720 O O . HIS B 1 61 ? -11.055 12.93 1.235 1 95 61 HIS B O 1
ATOM 1726 N N . GLY B 1 62 ? -11.641 14.992 1.916 1 94.31 62 GLY B N 1
ATOM 1727 C CA . GLY B 1 62 ? -12.172 14.516 3.182 1 94.31 62 GLY B CA 1
ATOM 1728 C C . GLY B 1 62 ? -11.117 13.914 4.09 1 94.31 62 GLY B C 1
ATOM 1729 O O . GLY B 1 62 ? -11.406 13.016 4.883 1 94.31 62 GLY B O 1
ATOM 1730 N N . SER B 1 63 ? -9.969 14.359 3.951 1 97.12 63 SER B N 1
ATOM 1731 C CA . SER B 1 63 ? -8.859 13.797 4.723 1 97.12 63 SER B CA 1
ATOM 1732 C C . SER B 1 63 ? -7.91 14.891 5.199 1 97.12 63 SER B C 1
ATOM 1734 O O . SER B 1 63 ? -8.289 16.062 5.281 1 97.12 63 SER B O 1
ATOM 1736 N N . PHE B 1 64 ? -6.727 14.492 5.684 1 98.5 64 PHE B N 1
ATOM 1737 C CA . PHE B 1 64 ? -5.66 15.375 6.129 1 98.5 64 PHE B CA 1
ATOM 1738 C C . PHE B 1 64 ? -4.297 14.844 5.691 1 98.5 64 PHE B C 1
ATOM 1740 O O . PHE B 1 64 ? -4.164 13.664 5.355 1 98.5 64 PHE B O 1
ATOM 1747 N N . LEU B 1 65 ? -3.33 15.742 5.707 1 98.88 65 LEU B N 1
ATOM 1748 C CA . LEU B 1 65 ? -1.978 15.195 5.656 1 98.88 65 LEU B CA 1
ATOM 1749 C C . LEU B 1 65 ? -1.771 14.148 6.746 1 98.88 65 LEU B C 1
ATOM 1751 O O . LEU B 1 65 ? -2.24 14.32 7.871 1 98.88 65 LEU B O 1
ATOM 1755 N N . ALA B 1 66 ? -1.065 13.172 6.398 1 98.62 66 ALA B N 1
ATOM 1756 C CA . ALA B 1 66 ? -1.103 11.906 7.125 1 98.62 66 ALA B CA 1
ATOM 1757 C C . ALA B 1 66 ? -0.566 12.07 8.547 1 98.62 66 ALA B C 1
ATOM 1759 O O . ALA B 1 66 ? 0.503 12.656 8.742 1 98.62 66 ALA B O 1
ATOM 1760 N N . ARG B 1 67 ? -1.321 11.562 9.461 1 97.69 67 ARG B N 1
ATOM 1761 C CA . ARG B 1 67 ? -0.857 11.367 10.828 1 97.69 67 ARG B CA 1
ATOM 1762 C C . ARG B 1 67 ? -0.288 9.969 11.023 1 97.69 67 ARG B C 1
ATOM 1764 O O . ARG B 1 67 ? -0.895 8.984 10.602 1 97.69 67 ARG B O 1
ATOM 1771 N N . ILE B 1 68 ? 0.86 9.875 11.625 1 97.06 68 ILE B N 1
ATOM 1772 C CA . ILE B 1 68 ? 1.509 8.594 11.875 1 97.06 68 ILE B CA 1
ATOM 1773 C C . ILE B 1 68 ? 1.407 8.25 13.359 1 97.06 68 ILE B C 1
ATOM 1775 O O . ILE B 1 68 ? 1.912 8.984 14.211 1 97.06 68 ILE B O 1
ATOM 1779 N N . GLU B 1 69 ? 0.823 7.125 13.602 1 93.81 69 GLU B N 1
ATOM 1780 C CA . GLU B 1 69 ? 0.521 6.797 14.984 1 93.81 69 GLU B CA 1
ATOM 1781 C C . GLU B 1 69 ? 1.37 5.625 15.477 1 93.81 69 GLU B C 1
ATOM 1783 O O . GLU B 1 69 ? 1.569 5.453 16.672 1 93.81 69 GLU B O 1
ATOM 1788 N N . THR B 1 70 ? 1.816 4.746 14.562 1 93.19 70 THR B N 1
ATOM 1789 C CA . THR B 1 70 ? 2.572 3.566 14.969 1 93.19 70 THR B CA 1
ATOM 1790 C C . THR B 1 70 ? 3.82 3.402 14.109 1 93.19 70 THR B C 1
ATOM 1792 O O . THR B 1 70 ? 3.904 3.961 13.016 1 93.19 70 THR B O 1
ATOM 1795 N N . GLU B 1 71 ? 4.754 2.635 14.656 1 93.81 71 GLU B N 1
ATOM 1796 C CA . GLU B 1 71 ? 5.961 2.334 13.891 1 93.81 71 GLU B CA 1
ATOM 1797 C C . GLU B 1 71 ? 5.633 1.535 12.633 1 93.81 71 GLU B C 1
ATOM 1799 O O . GLU B 1 71 ? 6.246 1.743 11.578 1 93.81 71 GLU B O 1
ATOM 1804 N N . SER B 1 72 ? 4.621 0.62 12.727 1 93.19 72 SER B N 1
ATOM 1805 C CA . SER B 1 72 ? 4.207 -0.161 11.562 1 93.19 72 SER B CA 1
ATOM 1806 C C . SER B 1 72 ? 3.66 0.736 10.461 1 93.19 72 SER B C 1
ATOM 1808 O O . SER B 1 72 ? 3.93 0.511 9.281 1 93.19 72 SER B O 1
ATOM 1810 N N . GLU B 1 73 ? 2.945 1.769 10.906 1 95.44 73 GLU B N 1
ATOM 1811 C CA . GLU B 1 73 ? 2.418 2.742 9.953 1 95.44 73 GLU B CA 1
ATOM 1812 C C . GLU B 1 73 ? 3.547 3.51 9.266 1 95.44 73 GLU B C 1
ATOM 1814 O O . GLU B 1 73 ? 3.521 3.709 8.055 1 95.44 73 GLU B O 1
ATOM 1819 N N . LYS B 1 74 ? 4.523 3.895 10.039 1 96.5 74 LYS B N 1
ATOM 1820 C CA . LYS B 1 74 ? 5.676 4.605 9.484 1 96.5 74 LYS B CA 1
ATOM 1821 C C . LYS B 1 74 ? 6.406 3.752 8.453 1 96.5 74 LYS B C 1
ATOM 1823 O O . LYS B 1 74 ? 6.723 4.23 7.359 1 96.5 74 LYS B O 1
ATOM 1828 N N . VAL B 1 75 ? 6.656 2.52 8.828 1 95.06 75 VAL B N 1
ATOM 1829 C CA . VAL B 1 75 ? 7.375 1.604 7.945 1 95.06 75 VAL B CA 1
ATOM 1830 C C . VAL B 1 75 ? 6.582 1.399 6.656 1 95.06 75 VAL B C 1
ATOM 1832 O O . VAL B 1 75 ? 7.152 1.411 5.562 1 95.06 75 VAL B O 1
ATOM 1835 N N . PHE B 1 76 ? 5.281 1.281 6.742 1 96.5 76 PHE B N 1
ATOM 1836 C CA . PHE B 1 76 ? 4.406 1.129 5.586 1 96.5 76 PHE B CA 1
ATOM 1837 C C . PHE B 1 76 ? 4.512 2.338 4.664 1 96.5 76 PHE B C 1
ATOM 1839 O O . PHE B 1 76 ? 4.66 2.188 3.451 1 96.5 76 PHE B O 1
ATOM 1846 N N . LEU B 1 77 ? 4.418 3.518 5.285 1 98.19 77 LEU B N 1
ATOM 1847 C CA . LEU B 1 77 ? 4.457 4.746 4.5 1 98.19 77 LEU B CA 1
ATOM 1848 C C . LEU B 1 77 ? 5.805 4.902 3.803 1 98.19 77 LEU B C 1
ATOM 1850 O O . LEU B 1 77 ? 5.859 5.277 2.629 1 98.19 77 LEU B O 1
ATOM 1854 N N . LEU B 1 78 ? 6.906 4.598 4.516 1 96.75 78 LEU B N 1
ATOM 1855 C CA . LEU B 1 78 ? 8.25 4.723 3.949 1 96.75 78 LEU B CA 1
ATOM 1856 C C . LEU B 1 78 ? 8.43 3.76 2.779 1 96.75 78 LEU B C 1
ATOM 1858 O O . LEU B 1 78 ? 9.078 4.102 1.785 1 96.75 78 LEU B O 1
ATOM 1862 N N . ARG B 1 79 ? 7.863 2.617 2.953 1 94.81 79 ARG B N 1
ATOM 1863 C CA . ARG B 1 79 ? 7.996 1.609 1.906 1 94.81 79 ARG B CA 1
ATOM 1864 C C . ARG B 1 79 ? 7.219 2.014 0.656 1 94.81 79 ARG B C 1
ATOM 1866 O O . ARG B 1 79 ? 7.746 1.942 -0.457 1 94.81 79 ARG B O 1
ATOM 1873 N N . TYR B 1 80 ? 6.008 2.512 0.803 1 96.69 80 TYR B N 1
ATOM 1874 C CA . TYR B 1 80 ? 5.164 2.791 -0.354 1 96.69 80 TYR B CA 1
ATOM 1875 C C . TYR B 1 80 ? 5.594 4.082 -1.041 1 96.69 80 TYR B C 1
ATOM 1877 O O . TYR B 1 80 ? 5.512 4.199 -2.266 1 96.69 80 TYR B O 1
ATOM 1885 N N . LYS B 1 81 ? 5.996 5.055 -0.283 1 97 81 LYS B N 1
ATOM 1886 C CA . LYS B 1 81 ? 6.273 6.371 -0.854 1 97 81 LYS B CA 1
ATOM 1887 C C . LYS B 1 81 ? 7.449 6.312 -1.822 1 97 81 LYS B C 1
ATOM 1889 O O . LYS B 1 81 ? 7.602 7.184 -2.68 1 97 81 LYS B O 1
ATOM 1894 N N . GLY B 1 82 ? 8.367 5.371 -1.636 1 93.12 82 GLY B N 1
ATOM 1895 C CA . GLY B 1 82 ? 9.578 5.32 -2.441 1 93.12 82 GLY B CA 1
ATOM 1896 C C . GLY B 1 82 ? 10.633 6.32 -2.006 1 93.12 82 GLY B C 1
ATOM 1897 O O . GLY B 1 82 ? 10.742 6.637 -0.819 1 93.12 82 GLY B O 1
ATOM 1898 N N . ARG B 1 83 ? 11.391 6.855 -2.936 1 93.38 83 ARG B N 1
ATOM 1899 C CA . ARG B 1 83 ? 12.586 7.621 -2.604 1 93.38 83 ARG B CA 1
ATOM 1900 C C . ARG B 1 83 ? 12.25 9.094 -2.375 1 93.38 83 ARG B C 1
ATOM 1902 O O . ARG B 1 83 ? 12.906 9.766 -1.58 1 93.38 83 ARG B O 1
ATOM 1909 N N . ALA B 1 84 ? 11.234 9.57 -3.008 1 96.69 84 ALA B N 1
ATOM 1910 C CA . ALA B 1 84 ? 10.914 10.992 -2.951 1 96.69 84 ALA B CA 1
ATOM 1911 C C . ALA B 1 84 ? 10.367 11.375 -1.579 1 96.69 84 ALA B C 1
ATOM 1913 O O . ALA B 1 84 ? 9.633 10.602 -0.957 1 96.69 84 ALA B O 1
ATOM 1914 N N . ASP B 1 85 ? 10.664 12.562 -1.145 1 98.56 85 ASP B N 1
ATOM 1915 C CA . ASP B 1 85 ? 10.125 13.078 0.109 1 98.56 85 ASP B CA 1
ATOM 1916 C C . ASP B 1 85 ? 8.625 13.375 -0.014 1 98.56 85 ASP B C 1
ATOM 1918 O O . ASP B 1 85 ? 8.164 13.828 -1.061 1 98.56 85 ASP B O 1
ATOM 1922 N N . HIS B 1 86 ? 7.922 13.141 1.04 1 98.94 86 HIS B N 1
ATOM 1923 C CA . HIS B 1 86 ? 6.484 13.375 1.079 1 98.94 86 HIS B CA 1
ATOM 1924 C C . HIS B 1 86 ? 6.086 14.141 2.34 1 98.94 86 HIS B C 1
ATOM 1926 O O . HIS B 1 86 ? 6.434 13.734 3.451 1 98.94 86 HIS B O 1
ATOM 1932 N N . TRP B 1 87 ? 5.34 15.203 2.123 1 98.94 87 TRP B N 1
ATOM 1933 C CA . TRP B 1 87 ? 4.789 15.922 3.268 1 98.94 87 TRP B CA 1
ATOM 1934 C C . TRP B 1 87 ? 3.893 15.016 4.102 1 98.94 87 TRP B C 1
ATOM 1936 O O . TRP B 1 87 ? 3.119 14.219 3.559 1 98.94 87 TRP B O 1
ATOM 1946 N N . ILE B 1 88 ? 4.004 15.117 5.418 1 98.88 88 ILE B N 1
ATOM 1947 C CA . ILE B 1 88 ? 3.059 14.531 6.359 1 98.88 88 ILE B CA 1
ATOM 1948 C C . ILE B 1 88 ? 2.418 15.633 7.203 1 98.88 88 ILE B C 1
ATOM 1950 O O . ILE B 1 88 ? 2.736 16.812 7.039 1 98.88 88 ILE B O 1
ATOM 1954 N N . GLY B 1 89 ? 1.534 15.297 8.141 1 98.75 89 GLY B N 1
ATOM 1955 C CA . GLY B 1 89 ? 0.657 16.25 8.805 1 98.75 89 GLY B CA 1
ATOM 1956 C C . GLY B 1 89 ? 1.308 16.938 9.984 1 98.75 89 GLY B C 1
ATOM 1957 O O . GLY B 1 89 ? 0.626 17.312 10.945 1 98.75 89 GLY B O 1
ATOM 1958 N N . LEU B 1 90 ? 2.617 17.109 9.906 1 98 90 LEU B N 1
ATOM 1959 C CA . LEU B 1 90 ? 3.283 17.781 11.016 1 98 90 LEU B CA 1
ATOM 1960 C C . LEU B 1 90 ? 3.691 19.203 10.633 1 98 90 LEU B C 1
ATOM 1962 O O . LEU B 1 90 ? 4.344 19.406 9.602 1 98 90 LEU B O 1
ATOM 1966 N N . SER B 1 91 ? 3.24 20.094 11.469 1 97.88 91 SER B N 1
ATOM 1967 C CA . SER B 1 91 ? 3.648 21.484 11.328 1 97.88 91 SER B CA 1
ATOM 1968 C C . SER B 1 91 ? 3.582 22.219 12.664 1 97.88 91 SER B C 1
ATOM 1970 O O . SER B 1 91 ? 3.014 21.703 13.633 1 97.88 91 SER B O 1
ATOM 1972 N N . LYS B 1 92 ? 4.297 23.281 12.742 1 96.25 92 LYS B N 1
ATOM 1973 C CA . LYS B 1 92 ? 4.188 24.156 13.906 1 96.25 92 LYS B CA 1
ATOM 1974 C C . LYS B 1 92 ? 4.18 25.625 13.492 1 96.25 92 LYS B C 1
ATOM 1976 O O . LYS B 1 92 ? 4.633 25.969 12.398 1 96.25 92 LYS B O 1
ATOM 1981 N N . ASP B 1 93 ? 3.51 26.344 14.375 1 89.25 93 ASP B N 1
ATOM 1982 C CA . ASP B 1 93 ? 3.557 27.781 14.219 1 89.25 93 ASP B CA 1
ATOM 1983 C C . ASP B 1 93 ? 4.625 28.406 15.117 1 89.25 93 ASP B C 1
ATOM 1985 O O . ASP B 1 93 ? 4.66 28.141 16.312 1 89.25 93 ASP B O 1
ATOM 1989 N N . GLN B 1 94 ? 5.648 29.203 14.555 1 80.75 94 GLN B N 1
ATOM 1990 C CA . GLN B 1 94 ? 6.676 29.922 15.297 1 80.75 94 GLN B CA 1
ATOM 1991 C C . GLN B 1 94 ? 7.125 29.125 16.516 1 80.75 94 GLN B C 1
ATOM 1993 O O . GLN B 1 94 ? 7.629 28.016 16.391 1 80.75 94 GLN B O 1
ATOM 1998 N N . SER B 1 95 ? 6.906 29.531 17.719 1 77.94 95 SER B N 1
ATOM 1999 C CA . SER B 1 95 ? 7.445 28.953 18.938 1 77.94 95 SER B CA 1
ATOM 2000 C C . SER B 1 95 ? 6.473 27.938 19.547 1 77.94 95 SER B C 1
ATOM 2002 O O . SER B 1 95 ? 6.711 27.422 20.641 1 77.94 95 SER B O 1
ATOM 2004 N N . GLU B 1 96 ? 5.574 27.547 18.719 1 87.06 96 GLU B N 1
ATOM 2005 C CA . GLU B 1 96 ? 4.594 26.594 19.234 1 87.06 96 GLU B CA 1
ATOM 2006 C C . GLU B 1 96 ? 5.059 25.156 19.047 1 87.06 96 GLU B C 1
ATOM 2008 O O . GLU B 1 96 ? 6.055 24.906 18.359 1 87.06 96 GLU B O 1
ATOM 2013 N N . ALA B 1 97 ? 4.375 24.281 19.734 1 92.81 97 ALA B N 1
ATOM 2014 C CA . ALA B 1 97 ? 4.664 22.844 19.656 1 92.81 97 ALA B CA 1
ATOM 2015 C C . ALA B 1 97 ? 4.172 22.266 18.328 1 92.81 97 ALA B C 1
ATOM 2017 O O . ALA B 1 97 ? 3.262 22.812 17.703 1 92.81 97 ALA B O 1
ATOM 2018 N N . TRP B 1 98 ? 4.828 21.234 17.891 1 96.31 98 TRP B N 1
ATOM 2019 C CA . TRP B 1 98 ? 4.391 20.484 16.719 1 96.31 98 TRP B CA 1
ATOM 2020 C C . TRP B 1 98 ? 2.973 19.953 16.922 1 96.31 98 TRP B C 1
ATOM 2022 O O . TRP B 1 98 ? 2.611 19.5 18.016 1 96.31 98 TRP B O 1
ATOM 2032 N N . LYS B 1 99 ? 2.225 19.938 15.859 1 96.44 99 LYS B N 1
ATOM 2033 C CA . LYS B 1 99 ? 0.863 19.406 15.867 1 96.44 99 LYS B CA 1
ATOM 2034 C C . LYS B 1 99 ? 0.542 18.703 14.547 1 96.44 99 LYS B C 1
ATOM 2036 O O . LYS B 1 99 ? 1.114 19.031 13.508 1 96.44 99 LYS B O 1
ATOM 2041 N N . TRP B 1 100 ? -0.362 17.828 14.688 1 97.62 100 TRP B N 1
ATOM 2042 C CA . TRP B 1 100 ? -0.849 17.188 13.477 1 97.62 100 TRP B CA 1
ATOM 2043 C C . TRP B 1 100 ? -1.869 18.062 12.766 1 97.62 100 TRP B C 1
ATOM 2045 O O . TRP B 1 100 ? -2.621 18.797 13.406 1 97.62 100 TRP B O 1
ATOM 2055 N N . ALA B 1 101 ? -1.969 17.875 11.492 1 98 101 ALA B N 1
ATOM 2056 C CA . ALA B 1 101 ? -2.857 18.672 10.648 1 98 101 ALA B CA 1
ATOM 2057 C C . ALA B 1 101 ? -4.316 18.453 11.023 1 98 101 ALA B C 1
ATOM 2059 O O . ALA B 1 101 ? -5.168 19.312 10.781 1 98 101 ALA B O 1
ATOM 2060 N N . ASP B 1 102 ? -4.594 17.312 11.531 1 95.94 102 ASP B N 1
ATOM 2061 C CA . ASP B 1 102 ? -5.977 17.016 11.898 1 95.94 102 ASP B CA 1
ATOM 2062 C C . ASP B 1 102 ? -6.32 17.578 13.273 1 95.94 102 ASP B C 1
ATOM 2064 O O . ASP B 1 102 ? -7.418 17.359 13.781 1 95.94 102 ASP B O 1
ATOM 2068 N N . GLY B 1 103 ? -5.395 18.156 13.938 1 94.94 103 GLY B N 1
ATOM 2069 C CA . GLY B 1 103 ? -5.648 18.797 15.227 1 94.94 103 GLY B CA 1
ATOM 2070 C C . GLY B 1 103 ? -5.164 17.969 16.406 1 94.94 103 GLY B C 1
ATOM 2071 O O . GLY B 1 103 ? -5.133 18.453 17.531 1 94.94 103 GLY B O 1
ATOM 2072 N N . ALA B 1 104 ? -4.789 16.734 16.141 1 94.94 104 ALA B N 1
ATOM 2073 C CA . ALA B 1 104 ? -4.309 15.867 17.219 1 94.94 104 ALA B CA 1
ATOM 2074 C C . ALA B 1 104 ? -2.969 16.359 17.75 1 94.94 104 ALA B C 1
ATOM 2076 O O . ALA B 1 104 ? -2.207 17.016 17.047 1 94.94 104 ALA B O 1
ATOM 2077 N N . GLU B 1 105 ? -2.713 16 18.969 1 94.25 105 GLU B N 1
ATOM 2078 C CA . GLU B 1 105 ? -1.437 16.344 19.578 1 94.25 105 GLU B CA 1
ATOM 2079 C C . GLU B 1 105 ? -0.314 15.453 19.062 1 94.25 105 GLU B C 1
ATOM 2081 O O . GLU B 1 105 ? -0.522 14.266 18.812 1 94.25 105 GLU B O 1
ATOM 2086 N N . PHE B 1 106 ? 0.835 16.078 18.922 1 95.81 106 PHE B N 1
ATOM 2087 C CA . PHE B 1 106 ? 2.029 15.305 18.578 1 95.81 106 PHE B CA 1
ATOM 2088 C C . PHE B 1 106 ? 2.717 14.797 19.844 1 95.81 106 PHE B C 1
ATOM 2090 O O . PHE B 1 106 ? 3.139 15.586 20.688 1 95.81 106 PHE B O 1
ATOM 2097 N N . ARG B 1 107 ? 2.82 13.484 19.984 1 93.31 107 ARG B N 1
ATOM 2098 C CA . ARG B 1 107 ? 3.422 12.883 21.172 1 93.31 107 ARG B CA 1
ATOM 2099 C C . ARG B 1 107 ? 4.734 12.188 20.828 1 93.31 107 ARG B C 1
ATOM 2101 O O . ARG B 1 107 ? 5.008 11.094 21.328 1 93.31 107 ARG B O 1
ATOM 2108 N N . ASN B 1 108 ? 5.434 12.672 19.906 1 91.56 108 ASN B N 1
ATOM 2109 C CA . ASN B 1 108 ? 6.754 12.195 19.516 1 91.56 108 ASN B CA 1
ATOM 2110 C C . ASN B 1 108 ? 6.703 10.758 19 1 91.56 108 ASN B C 1
ATOM 2112 O O . ASN B 1 108 ? 7.574 9.953 19.328 1 91.56 108 ASN B O 1
ATOM 2116 N N . THR B 1 109 ? 5.59 10.5 18.297 1 89.12 109 THR B N 1
ATOM 2117 C CA . THR B 1 109 ? 5.398 9.156 17.766 1 89.12 109 THR B CA 1
ATOM 2118 C C . THR B 1 109 ? 6.328 8.906 16.578 1 89.12 109 THR B C 1
ATOM 2120 O O . THR B 1 109 ? 6.539 7.758 16.172 1 89.12 109 THR B O 1
ATOM 2123 N N . VAL B 1 110 ? 6.879 10.023 15.992 1 92.88 110 VAL B N 1
ATOM 2124 C CA . VAL B 1 110 ? 7.758 9.898 14.836 1 92.88 110 VAL B CA 1
ATOM 2125 C C . VAL B 1 110 ? 9.055 10.656 15.086 1 92.88 110 VAL B C 1
ATOM 2127 O O . VAL B 1 110 ? 9.031 11.828 15.492 1 92.88 110 VAL B O 1
ATOM 2130 N N . ALA B 1 111 ? 10.172 9.961 14.922 1 93.69 111 ALA B N 1
ATOM 2131 C CA . ALA B 1 111 ? 11.469 10.633 15.016 1 93.69 111 ALA B CA 1
ATOM 2132 C C . ALA B 1 111 ? 11.641 11.641 13.883 1 93.69 111 ALA B C 1
ATOM 2134 O O . ALA B 1 111 ? 11.312 11.352 12.727 1 93.69 111 ALA B O 1
ATOM 2135 N N . MET B 1 112 ? 12.094 12.82 14.18 1 93.69 112 MET B N 1
ATOM 2136 C CA . MET B 1 112 ? 12.305 13.867 13.188 1 93.69 112 MET B CA 1
ATOM 2137 C C . MET B 1 112 ? 13.742 14.375 13.242 1 93.69 112 MET B C 1
ATOM 2139 O O . MET B 1 112 ? 14.25 14.719 14.312 1 93.69 112 MET B O 1
ATOM 2143 N N . GLU B 1 113 ? 14.328 14.406 12.133 1 96.44 113 GLU B N 1
ATOM 2144 C CA . GLU B 1 113 ? 15.672 14.961 12.016 1 96.44 113 GLU B CA 1
ATOM 2145 C C . GLU B 1 113 ? 15.641 16.406 11.523 1 96.44 113 GLU B C 1
ATOM 2147 O O . GLU B 1 113 ? 14.789 16.766 10.703 1 96.44 113 GLU B O 1
ATOM 2152 N N . GLY B 1 114 ? 16.578 17.172 12.016 1 94.44 114 GLY B N 1
ATOM 2153 C CA . GLY B 1 114 ? 16.672 18.562 11.578 1 94.44 114 GLY B CA 1
ATOM 2154 C C . GLY B 1 114 ? 15.969 19.531 12.516 1 94.44 114 GLY B C 1
ATOM 2155 O O . GLY B 1 114 ? 15.273 19.109 13.438 1 94.44 114 GLY B O 1
ATOM 2156 N N . GLU B 1 115 ? 16.328 20.828 12.281 1 92.12 115 GLU B N 1
ATOM 2157 C CA . GLU B 1 115 ? 15.734 21.891 13.094 1 92.12 115 GLU B CA 1
A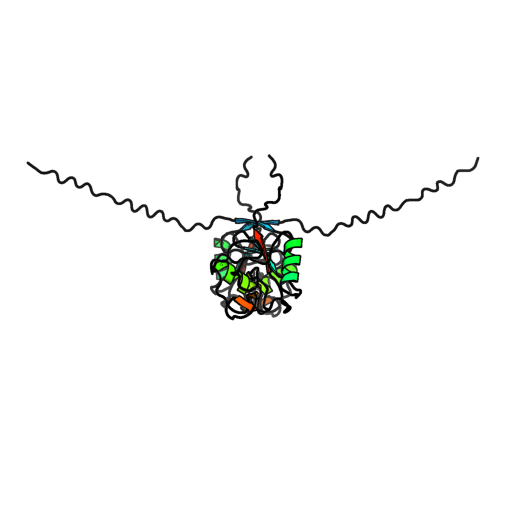TOM 2158 C C . GLU B 1 115 ? 15.617 23.188 12.297 1 92.12 115 GLU B C 1
ATOM 2160 O O . GLU B 1 115 ? 16.125 23.281 11.18 1 92.12 115 GLU B O 1
ATOM 2165 N N . GLY B 1 116 ? 14.789 24.125 12.859 1 91.88 116 GLY B N 1
ATOM 2166 C CA . GLY B 1 116 ? 14.805 25.484 12.328 1 91.88 116 GLY B CA 1
ATOM 2167 C C . GLY B 1 116 ? 13.734 25.719 11.281 1 91.88 116 GLY B C 1
ATOM 2168 O O . GLY B 1 116 ? 13.781 26.719 10.555 1 91.88 116 GLY B O 1
ATOM 2169 N N . ALA B 1 117 ? 12.867 24.734 11.055 1 96.12 117 ALA B N 1
ATOM 2170 C CA . ALA B 1 117 ? 11.758 24.906 10.117 1 96.12 117 ALA B CA 1
ATOM 2171 C C . ALA B 1 117 ? 10.445 24.438 10.742 1 96.12 117 ALA B C 1
ATOM 2173 O O . ALA B 1 117 ? 10.422 23.938 11.867 1 96.12 117 ALA B O 1
ATOM 2174 N N . ASP B 1 118 ? 9.367 24.609 9.961 1 97.69 118 ASP B N 1
ATOM 2175 C CA . ASP B 1 118 ? 8.07 24.531 10.633 1 97.69 118 ASP B CA 1
ATOM 2176 C C . ASP B 1 118 ? 7.234 23.375 10.086 1 97.69 118 ASP B C 1
ATOM 2178 O O . ASP B 1 118 ? 6.094 23.172 10.508 1 97.69 118 ASP B O 1
ATOM 2182 N N . CYS B 1 119 ? 7.746 22.688 9.141 1 98.5 119 CYS B N 1
ATOM 2183 C CA . CYS B 1 119 ? 7.027 21.562 8.555 1 98.5 119 CYS B CA 1
ATOM 2184 C C . CYS B 1 119 ? 7.895 20.312 8.539 1 98.5 119 CYS B C 1
ATOM 2186 O O . CYS B 1 119 ? 9.109 20.391 8.719 1 98.5 119 CYS B O 1
ATOM 2188 N N . ALA B 1 120 ? 7.227 19.172 8.391 1 98.38 120 ALA B N 1
ATOM 2189 C CA . ALA B 1 120 ? 7.965 17.906 8.359 1 98.38 120 ALA B CA 1
ATOM 2190 C C . ALA B 1 120 ? 7.504 17.031 7.195 1 98.38 120 ALA B C 1
ATOM 2192 O O . ALA B 1 120 ? 6.34 17.094 6.785 1 98.38 120 ALA B O 1
ATOM 2193 N N . CYS B 1 121 ? 8.414 16.281 6.637 1 98.75 121 CYS B N 1
ATOM 2194 C CA . CYS B 1 121 ? 8.117 15.312 5.586 1 98.75 121 CYS B CA 1
ATOM 2195 C C . CYS B 1 121 ? 8.859 14.008 5.832 1 98.75 121 CYS B C 1
ATOM 2197 O O . CYS B 1 121 ? 9.82 13.969 6.598 1 98.75 121 CYS B O 1
ATOM 2199 N N . LEU B 1 122 ? 8.305 12.922 5.312 1 98.56 122 LEU B N 1
ATOM 2200 C CA . LEU B 1 122 ? 9.023 11.648 5.328 1 98.56 122 LEU B CA 1
ATOM 2201 C C . LEU B 1 122 ? 10.117 11.633 4.258 1 98.56 122 LEU B C 1
ATOM 2203 O O . LEU B 1 122 ? 9.859 11.969 3.1 1 98.56 122 LEU B O 1
ATOM 2207 N N . SER B 1 123 ? 11.273 11.32 4.664 1 97.69 123 SER B N 1
ATOM 2208 C CA . SER B 1 123 ? 12.398 11.133 3.754 1 97.69 123 SER B CA 1
ATOM 2209 C C . SER B 1 123 ? 12.781 9.664 3.643 1 97.69 123 SER B C 1
ATOM 2211 O O . SER B 1 123 ? 11.914 8.789 3.607 1 97.69 123 SER B O 1
ATOM 2213 N N . THR B 1 124 ? 13.992 9.336 3.484 1 93.88 124 THR B N 1
ATOM 2214 C CA . THR B 1 124 ? 14.406 7.973 3.172 1 93.88 124 THR B CA 1
ATOM 2215 C C . THR B 1 124 ? 14.117 7.035 4.34 1 93.88 124 THR B C 1
ATOM 2217 O O . THR B 1 124 ? 13.531 5.969 4.156 1 93.88 124 THR B O 1
ATOM 2220 N N . ASP B 1 125 ? 14.438 7.484 5.574 1 92.5 125 ASP B N 1
ATOM 2221 C CA . ASP B 1 125 ? 14.344 6.539 6.684 1 92.5 125 ASP B CA 1
ATOM 2222 C C . ASP B 1 125 ? 13.5 7.113 7.82 1 92.5 125 ASP B C 1
ATOM 2224 O O . ASP B 1 125 ? 13.055 6.375 8.703 1 92.5 125 ASP B O 1
ATOM 2228 N N . THR B 1 126 ? 13.398 8.383 7.824 1 95.25 126 THR B N 1
ATOM 2229 C CA . THR B 1 126 ? 12.719 9.047 8.93 1 95.25 126 THR B CA 1
ATOM 2230 C C . THR B 1 126 ? 12.078 10.352 8.469 1 95.25 126 THR B C 1
ATOM 2232 O O . THR B 1 126 ? 12.094 10.672 7.277 1 95.25 126 THR B O 1
ATOM 2235 N N . ALA B 1 127 ? 11.422 11.039 9.367 1 97.94 127 ALA B N 1
ATOM 2236 C CA . ALA B 1 127 ? 10.914 12.375 9.086 1 97.94 127 ALA B CA 1
ATOM 2237 C C . ALA B 1 127 ? 12.008 13.422 9.227 1 97.94 127 ALA B C 1
ATOM 2239 O O . ALA B 1 127 ? 12.938 13.258 10.031 1 97.94 127 ALA B O 1
ATOM 2240 N N . ILE B 1 128 ? 11.93 14.453 8.453 1 98.25 128 ILE B N 1
ATOM 2241 C CA . ILE B 1 128 ? 12.875 15.562 8.539 1 98.25 128 ILE B CA 1
ATOM 2242 C C . ILE B 1 128 ? 12.109 16.891 8.617 1 98.25 128 ILE B C 1
ATOM 2244 O O . ILE B 1 128 ? 11.023 17.016 8.055 1 98.25 128 ILE B O 1
ATOM 2248 N N . VAL B 1 129 ? 12.711 17.781 9.344 1 97.56 129 VAL B N 1
ATOM 2249 C CA . VAL B 1 129 ? 12.18 19.141 9.43 1 97.56 129 VAL B CA 1
ATOM 2250 C C . VAL B 1 129 ? 12.508 19.906 8.148 1 97.56 129 VAL B C 1
ATOM 2252 O O . VAL B 1 129 ? 13.625 19.812 7.633 1 97.56 129 VAL B O 1
ATOM 2255 N N . SER B 1 130 ? 11.50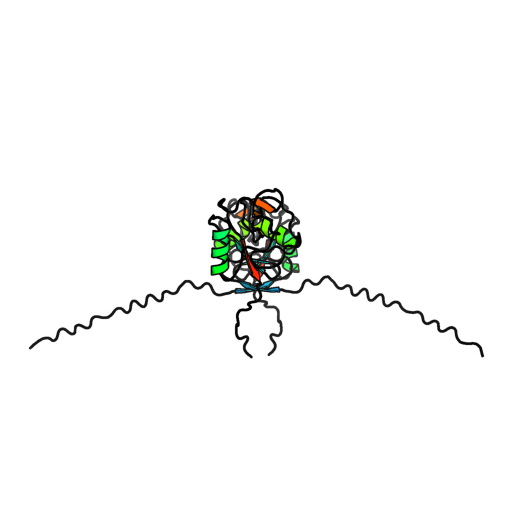8 20.594 7.582 1 97.81 130 SER B N 1
ATOM 2256 C CA . SER B 1 130 ? 11.703 21.266 6.309 1 97.81 130 SER B CA 1
ATOM 2257 C C . SER B 1 130 ? 10.906 22.578 6.254 1 97.81 130 SER B C 1
ATOM 2259 O O . SER B 1 130 ? 9.906 22.719 6.953 1 97.81 130 SER B O 1
ATOM 2261 N N . ARG B 1 131 ? 11.43 23.531 5.461 1 98.25 131 ARG B N 1
ATOM 2262 C CA . ARG B 1 131 ? 10.648 24.734 5.203 1 98.25 131 ARG B CA 1
ATOM 2263 C C . ARG B 1 131 ? 9.367 24.406 4.445 1 98.25 131 ARG B C 1
ATOM 2265 O O . ARG B 1 131 ? 9.391 23.641 3.477 1 98.25 131 ARG B O 1
ATOM 2272 N N . CYS B 1 132 ? 8.328 25.031 4.762 1 98.56 132 CYS B N 1
ATOM 2273 C CA . CYS B 1 132 ? 6.988 24.656 4.328 1 98.56 132 CYS B CA 1
ATOM 2274 C C . CYS B 1 132 ? 6.793 24.938 2.844 1 98.56 132 CYS B C 1
ATOM 2276 O O . CYS B 1 132 ? 5.945 24.328 2.193 1 98.56 132 CYS B O 1
ATOM 2278 N N . HIS B 1 133 ? 7.562 25.844 2.326 1 98.56 133 HIS B N 1
ATOM 2279 C CA . HIS B 1 133 ? 7.262 26.328 0.983 1 98.56 133 HIS B CA 1
ATOM 2280 C C . HIS B 1 133 ? 7.934 25.469 -0.079 1 98.56 133 HIS B C 1
ATOM 2282 O O . HIS B 1 133 ? 7.691 25.656 -1.274 1 98.56 133 HIS B O 1
ATOM 2288 N N . ILE B 1 134 ? 8.867 24.5 0.336 1 98.62 134 ILE B N 1
ATOM 2289 C CA . ILE B 1 134 ? 9.57 23.641 -0.61 1 98.62 134 ILE B CA 1
ATOM 2290 C C . ILE B 1 134 ? 8.594 22.656 -1.246 1 98.62 134 ILE B C 1
ATOM 2292 O O . ILE B 1 134 ? 7.797 22.016 -0.548 1 98.62 134 ILE B O 1
ATOM 2296 N N . PRO B 1 135 ? 8.578 22.531 -2.518 1 98.88 135 PRO B N 1
ATOM 2297 C CA . PRO B 1 135 ? 7.672 21.578 -3.158 1 98.88 135 PRO B CA 1
ATOM 2298 C C . PRO B 1 135 ? 8.078 20.125 -2.914 1 98.88 135 PRO B C 1
ATOM 2300 O O . PRO B 1 135 ? 9.234 19.766 -3.121 1 98.88 135 PRO B O 1
ATOM 2303 N N . ARG B 1 136 ? 7.156 19.297 -2.498 1 98.81 136 ARG B N 1
ATOM 2304 C CA . ARG B 1 136 ? 7.289 17.859 -2.283 1 98.81 136 ARG B CA 1
ATOM 2305 C C . ARG B 1 136 ? 5.977 17.141 -2.566 1 98.81 136 ARG B C 1
ATOM 2307 O O . ARG B 1 136 ? 4.926 17.781 -2.68 1 98.81 136 ARG B O 1
ATOM 2314 N N . HIS B 1 137 ? 6.039 15.852 -2.777 1 98.88 137 HIS B N 1
ATOM 2315 C CA . HIS B 1 137 ? 4.82 15.047 -2.758 1 98.88 137 HIS B CA 1
ATOM 2316 C C . HIS B 1 137 ? 4.176 15.062 -1.375 1 98.88 137 HIS B C 1
ATOM 2318 O O . HIS B 1 137 ? 4.766 15.555 -0.414 1 98.88 137 HIS B O 1
ATOM 2324 N N . TRP B 1 138 ? 2.906 14.617 -1.311 1 98.94 138 TRP B N 1
ATOM 2325 C CA . TRP B 1 138 ? 2.258 14.578 -0.004 1 98.94 138 TRP B CA 1
ATOM 2326 C C . TRP B 1 138 ? 1.473 13.289 0.176 1 98.94 138 TRP B C 1
ATOM 2328 O O . TRP B 1 138 ? 1.129 12.617 -0.803 1 98.94 138 TRP B O 1
ATOM 2338 N N . ILE B 1 139 ? 1.271 12.906 1.384 1 98.94 139 ILE B N 1
ATOM 2339 C CA . ILE B 1 139 ? 0.47 11.75 1.76 1 98.94 139 ILE B CA 1
ATOM 2340 C C . ILE B 1 139 ? -0.75 12.195 2.561 1 98.94 139 ILE B C 1
ATOM 2342 O O . ILE B 1 139 ? -0.62 12.953 3.531 1 98.94 139 ILE B O 1
ATOM 2346 N N . CYS B 1 140 ? -1.904 11.734 2.139 1 98.81 140 CYS B N 1
ATOM 2347 C CA . CYS B 1 140 ? -3.129 11.945 2.902 1 98.81 140 CYS B CA 1
ATOM 2348 C C . CYS B 1 140 ? -3.508 10.695 3.686 1 98.81 140 CYS B C 1
ATOM 2350 O O . CYS B 1 140 ? -3.178 9.578 3.279 1 98.81 140 CYS B O 1
ATOM 2352 N N . SER B 1 141 ? -4.238 10.914 4.762 1 97.75 141 SER B N 1
ATOM 2353 C CA . SER B 1 141 ? -4.82 9.766 5.441 1 97.75 141 SER B CA 1
ATOM 2354 C C . SER B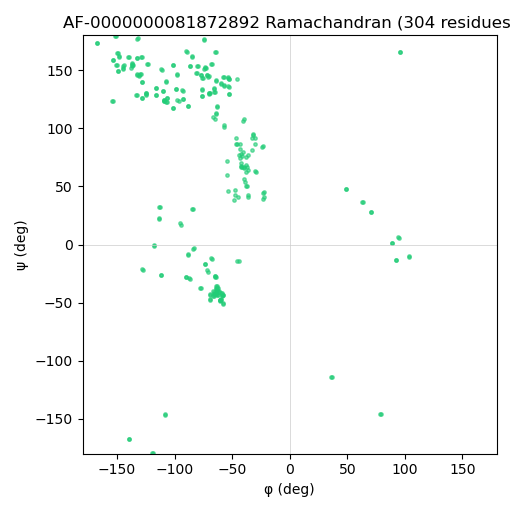 1 141 ? -6.141 10.133 6.113 1 97.75 141 SER B C 1
ATOM 2356 O O . SER B 1 141 ? -6.348 11.281 6.504 1 97.75 141 SER B O 1
ATOM 2358 N N . HIS B 1 142 ? -7.027 9.195 6.203 1 95.56 142 HIS B N 1
ATOM 2359 C CA . HIS B 1 142 ? -8.25 9.258 7.004 1 95.56 142 HIS B CA 1
ATOM 2360 C C . HIS B 1 142 ? -8.672 7.875 7.477 1 95.56 142 HIS B C 1
ATOM 2362 O O . HIS B 1 142 ? -8.258 6.863 6.902 1 95.56 142 HIS B O 1
ATOM 2368 N N . PRO B 1 143 ? -9.391 7.812 8.562 1 91.62 143 PRO B N 1
ATOM 2369 C CA . PRO B 1 143 ? -9.883 6.508 9 1 91.62 143 PRO B CA 1
ATOM 2370 C C . PRO B 1 143 ? -10.719 5.805 7.938 1 91.62 143 PRO B C 1
ATOM 2372 O O . PRO B 1 143 ? -11.461 6.457 7.199 1 91.62 143 PRO B O 1
ATOM 2375 N N . GLY B 1 144 ? -10.5 4.508 7.738 1 85 144 GLY B N 1
ATOM 2376 C CA . GLY B 1 144 ? -11.164 3.695 6.734 1 85 144 GLY B CA 1
ATOM 2377 C C . GLY B 1 144 ? -12.641 3.475 7.031 1 85 144 GLY B C 1
ATOM 2378 O O . GLY B 1 144 ? -13.438 3.262 6.113 1 85 144 GLY B O 1
ATOM 2379 N N . ALA B 1 145 ? -12.898 3.113 8.25 1 68.75 145 ALA B N 1
ATOM 2380 C CA . ALA B 1 145 ? -14.297 2.844 8.562 1 68.75 145 ALA B CA 1
ATOM 2381 C C . ALA B 1 145 ? -15.172 4.055 8.258 1 68.75 145 ALA B C 1
ATOM 2383 O O . ALA B 1 145 ? -14.758 5.199 8.469 1 68.75 145 ALA B O 1
ATOM 2384 N N . ALA B 1 146 ? -15.867 3.908 7.004 1 52.38 146 ALA B N 1
ATOM 2385 C CA . ALA B 1 146 ? -16.797 4.965 6.613 1 52.38 146 ALA B CA 1
ATOM 2386 C C . ALA B 1 146 ? -17.422 5.621 7.836 1 52.38 146 ALA B C 1
ATOM 2388 O O . ALA B 1 146 ? -17.969 4.934 8.703 1 52.38 146 ALA B O 1
ATOM 2389 N N . LYS B 1 147 ? -16.984 6.609 8.422 1 43.66 147 LYS B N 1
ATOM 2390 C CA . LYS B 1 147 ? -18.078 7.418 8.938 1 43.66 147 LYS B CA 1
ATOM 2391 C C . LYS B 1 147 ? -19.188 7.57 7.898 1 43.66 147 LYS B C 1
ATOM 2393 O O . LYS B 1 147 ? -20.094 8.391 8.062 1 43.66 147 LYS B O 1
ATOM 2398 N N . HIS B 1 148 ? -18.906 7.23 6.668 1 39.84 148 HIS B N 1
ATOM 2399 C CA . HIS B 1 148 ? -20.016 7.559 5.785 1 39.84 148 HIS B CA 1
ATOM 2400 C C . HIS B 1 148 ? -21.266 6.77 6.16 1 39.84 148 HIS B C 1
ATOM 2402 O O . HIS B 1 148 ? -21.172 5.594 6.523 1 39.84 148 HIS B O 1
ATOM 2408 N N . ARG B 1 149 ? -22.297 7.391 6.523 1 36.38 149 ARG B N 1
ATOM 2409 C CA . ARG B 1 149 ? -23.688 6.961 6.664 1 36.38 149 ARG B CA 1
ATOM 2410 C C . ARG B 1 149 ? -24.062 5.961 5.574 1 36.38 149 ARG B C 1
ATOM 2412 O O . ARG B 1 149 ? -24.469 6.348 4.48 1 36.38 149 ARG B O 1
ATOM 2419 N N . TYR B 1 150 ? -23.266 5.035 5.254 1 34.94 150 TYR B N 1
ATOM 2420 C CA . TYR B 1 150 ? -24 4.086 4.422 1 34.94 150 TYR B CA 1
ATOM 2421 C C . TYR B 1 150 ? -25.109 3.406 5.215 1 34.94 150 TYR B C 1
ATOM 2423 O O . TYR B 1 150 ? -24.875 2.945 6.336 1 34.94 150 TYR B O 1
ATOM 2431 N N . PRO B 1 151 ? -26.359 3.709 4.977 1 31.86 151 PRO B N 1
ATOM 2432 C CA . PRO B 1 151 ? -27.453 2.977 5.613 1 31.86 151 PRO B CA 1
ATOM 2433 C C . PRO B 1 151 ? -27.219 1.47 5.66 1 31.86 151 PRO B C 1
ATOM 2435 O O . PRO B 1 151 ? -27.125 0.823 4.613 1 31.86 151 PRO B O 1
ATOM 2438 N N . LEU B 1 152 ? -26.312 0.993 6.348 1 33.5 152 LEU B N 1
ATOM 2439 C CA . LEU B 1 152 ? -26.562 -0.427 6.562 1 33.5 152 LEU B CA 1
ATOM 2440 C C . LEU B 1 152 ? -28.047 -0.678 6.82 1 33.5 152 LEU B C 1
ATOM 2442 O O . LEU B 1 152 ? -28.719 0.134 7.461 1 33.5 152 LEU B O 1
AT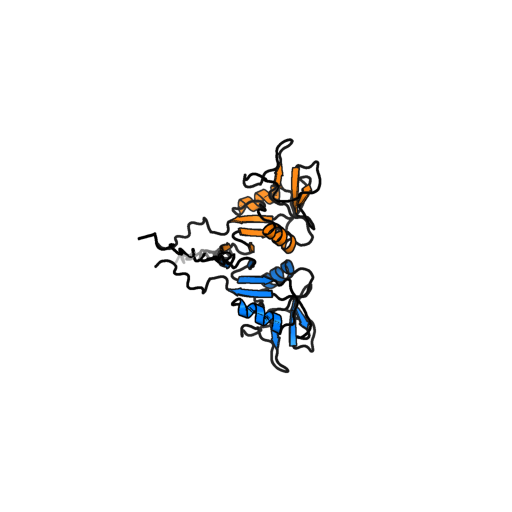OM 2446 N N . GLY B 1 153 ? -28.734 -1.219 5.891 1 27.59 153 GLY B N 1
ATOM 2447 C CA . GLY B 1 153 ? -30.141 -1.493 6.102 1 27.59 153 GLY B CA 1
ATOM 2448 C C . GLY B 1 153 ? -30.469 -1.82 7.543 1 27.59 153 GLY B C 1
ATOM 2449 O O . GLY B 1 153 ? -29.875 -2.723 8.133 1 27.59 153 GLY B O 1
ATOM 2450 N N . GLU B 1 154 ? -30.875 -0.902 8.375 1 25.94 154 GLU B N 1
ATOM 2451 C CA . GLU B 1 154 ? -31.781 -1.359 9.422 1 25.94 154 GLU B CA 1
ATOM 2452 C C . GLU B 1 154 ? -32.938 -2.178 8.836 1 25.94 154 GLU B C 1
ATOM 2454 O O . GLU B 1 154 ? -33.406 -1.889 7.734 1 25.94 154 GLU B O 1
#

Nearest PDB structures (foldseek):
  4qki-assembly1_A  TM=9.480E-01  e=3.285E-15  Homo sapiens
  1e87-assembly1_A  TM=9.669E-01  e=1.091E-13  Homo sapiens
  8ouq-assembly1_BBB  TM=9.333E-01  e=1.383E-13  Rattus norvegicus
  6e7d-assembly1_E  TM=8.973E-01  e=2.096E-13  Mus musculus
  3rs1-assembly1_B  TM=9.210E-01  e=6.870E-13  Mus musculus

Sequence (308 aa):
MILLQDVLCCFSVLNAVLIWNYKPLQILVLDSGWIGYEGKCYFFSEEEGNWTHGQNFCSSHGSFLARIETESEKVFLLRYKGRADHWIGLSKDQSEAWKWADGAEFRNTVAMEGEGADCACLSTDTAIVSRCHIPRHWICSHPGAAKHRYPLGEMILLQDVLCCFSVLNAVLIWNYKPLQILVLDSGWIGYEGKCYFFSEEEGNWTHGQNFCSSHGSFLARIETESEKVFLLRYKGRADHWIGLSKDQSEAWKWADGAEFRNTVAMEGEGADCACLSTDTAIVSRCHIPRHWICSHPGAAKHRYPLGE

Solvent-accessible surface area (backbone atoms only — not comparable to full-atom values): 17170 Å² total; per-residue (Å²): 135,82,75,74,74,75,75,70,71,73,74,73,73,74,65,68,70,74,69,62,84,69,63,66,72,29,57,28,48,34,52,67,83,26,37,33,47,85,49,27,30,33,38,75,51,89,59,68,33,24,48,66,55,39,35,51,53,20,44,75,66,75,31,21,22,26,77,66,80,42,67,70,52,46,54,51,50,42,44,48,60,43,76,59,46,26,32,36,15,41,34,37,59,89,93,48,70,60,28,33,66,78,69,47,82,60,77,76,63,61,68,65,42,76,75,96,45,40,21,31,24,39,36,77,87,45,31,31,46,33,61,46,76,55,66,31,23,26,31,25,30,37,73,7,51,61,79,61,83,62,79,65,83,124,133,85,77,78,78,76,76,70,72,72,72,74,72,74,66,69,69,74,68,64,84,71,63,66,71,29,56,27,48,34,52,67,84,28,36,32,46,85,48,28,29,32,38,76,52,89,59,66,34,23,50,66,53,38,34,50,54,19,43,76,67,76,32,22,24,27,77,66,80,43,69,69,51,46,53,51,50,42,44,47,60,43,75,60,44,26,32,36,14,41,35,36,58,89,93,48,69,60,27,30,65,78,68,47,79,60,78,73,63,61,68,64,43,75,75,96,48,41,21,32,24,39,36,78,88,46,32,31,45,32,60,46,78,55,68,31,24,27,30,26,30,36,72,7,51,60,80,62,81,63,78,64,81,124

Foldseek 3Di:
DPPPPPCPVPPPPCCVVVVVVPPDDEDFDEDPQWDDDDQKTKHWDPFKFFLVVQQVVLVVVVWGFADDQAPVSVVVCLVVNPAFKAFGQWFDDDPDDIDGVVGHRDPPRFDEDDDDETGWIDHNRGIYGDHRGDITITMIMDGGPPPPPPCPDD/DDDDPPCVVPPPPCCVVVVVVPPDDEDFDEDPQWDDDDQKTKHWDPFKFFLVVQQVVLVVVVWGFADDQAPVSVVVCLVVNPAFKAFGQWFDDDPDDIDGVVGHRDPPRFDEDDDDETTWIDHNRGIYGDHRGDITITMIMDGGPPPPPPCPDD

InterPro domains:
  IPR001304 C-type lectin-like [PF00059] (50-141)
  IPR001304 C-type lectin-like [PS50041] (37-141)
  IPR001304 C-type lectin-like [SM00034] (30-141)
  IPR016186 C-type lectin-like/link domain superfamily [G3DSA:3.10.100.10] (28-150)
  IPR016187 C-type lectin fold [SSF56436] (24-143)
  IPR033992 Natural killer cell receptor-like, C-type lectin-like domain [cd03593] (33-142)
  IPR050828 C-type lectin and matrix domain-containing protein [PTHR45710] (32-143)

Organism: Varanus komodoensis (NCBI:txid61221)

Secondary structure (DSSP, 8-state):
-------------------------EEEEE-TT-EEETTEEEEE-SS-B-HHHHHHHHHHTT-EEPP--SHHHHHHHHHHH-SS-EEEEEE--TTSPPEETTSPBP-S-S-EE--S-SEEEE-SSSEEEE-TTS-BEEEEEEESS--S------/-------------------------EEEEE-TT-EEETTEEEEE-SS-B-HHHHHHHHHHTT-EEPP--SHHHHHHHHHHH-SS-EEEEEE--TTSPPEETTSPBP-S-S-EE--S-SEEEE-SSSEEEE-TTS-BEEEEEEESS--S------

Radius of gyration: 26.27 Å; Cα contacts (8 Å, |Δi|>4): 612; chains: 2; bounding box: 67×64×115 Å